Protein AF-A0A4Q3KQ73-F1 (afdb_monomer_lite)

Foldseek 3Di:
DPPVVVVLVVQLVVLVVVCCVQPNPADLLAGDLVSLVVSLVSLVVSLVVCVVVVVVVSNVSSVVVSVVSVVSSVVSVVVPVVCDPLNSQLSVLLVVLVVLVVVCCVQPPPDDLLQGQLLSLVVSLVSLQVSLVVCVVRDNVSSVVSNVVSVVSVVSSVVSVVVLVDDDLVVNLVSLLSNLVVLVVVCVVQPDPADLLQHDLVSLVSSLVSLVVSLVVLVVSVVVPDDDPVSVVSSVVSVVVSVVSVVSSVVSVVCNVPDDPVVSVVSNVD

Radius of gyration: 25.37 Å; chains: 1; bounding box: 59×37×74 Å

Structure (mmCIF, N/CA/C/O backbone):
data_AF-A0A4Q3KQ73-F1
#
_entry.id   AF-A0A4Q3KQ73-F1
#
loop_
_atom_site.group_PDB
_atom_site.id
_atom_site.type_symbol
_atom_site.label_atom_id
_atom_site.label_alt_id
_atom_site.label_comp_id
_atom_site.label_asym_id
_atom_site.label_entity_id
_atom_site.label_seq_id
_atom_site.pdbx_PDB_ins_code
_atom_site.Cartn_x
_atom_site.Cartn_y
_atom_site.Cartn_z
_atom_site.occupancy
_atom_site.B_iso_or_equiv
_atom_site.auth_seq_id
_atom_site.auth_comp_id
_atom_site.auth_asym_id
_atom_site.auth_atom_id
_atom_site.pdbx_PDB_model_num
ATOM 1 N N . MET A 1 1 ? -7.364 7.620 -43.527 1.00 46.53 1 MET A N 1
ATOM 2 C CA . MET A 1 1 ? -5.929 7.293 -43.417 1.00 46.53 1 MET A CA 1
ATOM 3 C C . MET A 1 1 ? -5.475 7.850 -42.090 1.00 46.53 1 MET A C 1
ATOM 5 O O . MET A 1 1 ? -5.551 9.058 -41.927 1.00 46.53 1 MET A O 1
ATOM 9 N N . VAL A 1 2 ? -5.146 6.987 -41.129 1.00 54.12 2 VAL A N 1
ATOM 10 C CA . VAL A 1 2 ? -4.446 7.426 -39.914 1.00 54.12 2 VAL A CA 1
ATOM 11 C C . VAL A 1 2 ? -3.092 7.962 -40.369 1.00 54.12 2 VAL A C 1
ATOM 13 O O . VAL A 1 2 ? -2.476 7.367 -41.256 1.00 54.12 2 VAL A O 1
ATOM 16 N N . ASP A 1 3 ? -2.691 9.118 -39.851 1.00 78.75 3 ASP A N 1
ATOM 17 C CA . ASP A 1 3 ? -1.375 9.675 -40.128 1.00 78.75 3 ASP A CA 1
ATOM 18 C C . ASP A 1 3 ? -0.330 8.767 -39.466 1.00 78.75 3 ASP A C 1
ATOM 20 O O . ASP A 1 3 ? -0.213 8.713 -38.245 1.00 78.75 3 ASP A O 1
ATOM 24 N N . ILE A 1 4 ? 0.356 7.962 -40.277 1.00 74.31 4 ILE A N 1
ATOM 25 C CA . ILE A 1 4 ? 1.282 6.923 -39.805 1.00 74.31 4 ILE A CA 1
ATOM 26 C C . ILE A 1 4 ? 2.480 7.557 -39.071 1.00 74.31 4 ILE A C 1
ATOM 28 O O . ILE A 1 4 ? 3.085 6.911 -38.218 1.00 74.31 4 ILE A O 1
ATOM 32 N N . ASP A 1 5 ? 2.808 8.823 -39.356 1.00 81.94 5 ASP A N 1
ATOM 33 C CA . ASP A 1 5 ? 3.805 9.585 -38.594 1.00 81.94 5 ASP A CA 1
ATOM 34 C C . ASP A 1 5 ? 3.330 9.835 -37.153 1.00 81.94 5 ASP A C 1
ATOM 36 O O . ASP A 1 5 ? 4.070 9.588 -36.197 1.00 81.94 5 ASP A O 1
ATOM 40 N N . ALA A 1 6 ? 2.056 10.209 -36.986 1.00 86.31 6 ALA A N 1
ATOM 41 C CA . ALA A 1 6 ? 1.441 10.392 -35.674 1.00 86.31 6 ALA A CA 1
ATOM 42 C C . ALA A 1 6 ? 1.411 9.081 -34.871 1.00 86.31 6 ALA A C 1
ATOM 44 O O . ALA A 1 6 ? 1.735 9.089 -33.687 1.00 86.31 6 ALA A O 1
ATOM 45 N N . GLU A 1 7 ? 1.125 7.945 -35.516 1.00 92.06 7 GLU A N 1
ATOM 46 C CA . GLU A 1 7 ? 1.130 6.626 -34.862 1.00 92.06 7 GLU A CA 1
ATOM 47 C C . GLU A 1 7 ? 2.522 6.245 -34.318 1.00 92.06 7 GLU A C 1
ATOM 49 O O . GLU A 1 7 ? 2.658 5.768 -33.189 1.00 92.06 7 GLU A O 1
ATOM 54 N N . LEU A 1 8 ? 3.586 6.465 -35.099 1.00 92.12 8 LEU A N 1
ATOM 55 C CA . LEU A 1 8 ? 4.955 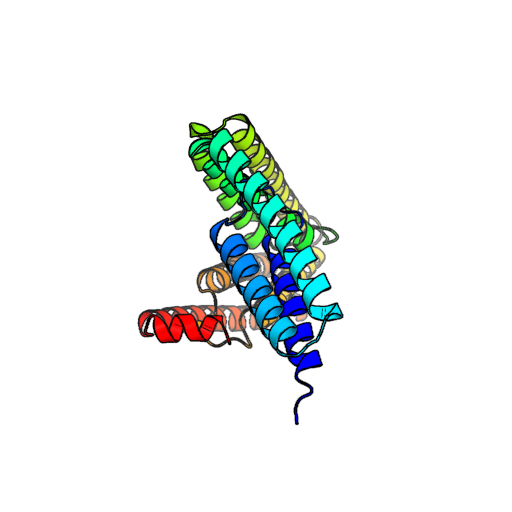6.186 -34.649 1.00 92.12 8 LEU A CA 1
ATOM 56 C C . LEU A 1 8 ? 5.382 7.131 -33.520 1.00 92.12 8 LEU A C 1
ATOM 58 O O . LEU A 1 8 ? 6.088 6.710 -32.601 1.00 92.12 8 LEU A O 1
ATOM 62 N N . HIS A 1 9 ? 4.940 8.388 -33.567 1.00 91.81 9 HIS A N 1
ATOM 63 C CA . HIS A 1 9 ? 5.196 9.356 -32.508 1.00 91.81 9 HIS A CA 1
ATOM 64 C C . HIS A 1 9 ? 4.474 8.986 -31.204 1.00 91.81 9 HIS A C 1
ATOM 66 O O . HIS A 1 9 ? 5.095 8.989 -30.142 1.00 91.81 9 HIS A O 1
ATOM 72 N N . GLU A 1 10 ? 3.201 8.591 -31.279 1.00 93.00 10 GLU A N 1
ATOM 73 C CA . GLU A 1 10 ? 2.422 8.107 -30.131 1.00 93.00 10 GLU A CA 1
ATOM 74 C C . GLU A 1 10 ? 3.073 6.888 -29.471 1.00 93.00 10 GLU A C 1
ATOM 76 O O . GLU A 1 10 ? 3.144 6.821 -28.245 1.00 93.00 10 GLU A O 1
ATOM 81 N N . ARG A 1 11 ? 3.631 5.957 -30.255 1.00 94.88 11 ARG A N 1
ATOM 82 C CA . ARG A 1 11 ? 4.379 4.814 -29.704 1.00 94.88 11 ARG A CA 1
ATOM 83 C C . ARG A 1 11 ? 5.618 5.243 -28.917 1.00 94.88 11 ARG A C 1
ATOM 85 O O . ARG A 1 11 ? 5.856 4.705 -27.839 1.00 94.88 11 ARG A O 1
ATOM 92 N N . LEU A 1 12 ? 6.383 6.225 -29.403 1.00 94.50 12 LEU A N 1
ATOM 93 C CA . LEU A 1 12 ? 7.537 6.760 -28.660 1.00 94.50 12 LEU A CA 1
ATOM 94 C C . LEU A 1 12 ? 7.117 7.485 -27.378 1.00 94.50 12 LEU A C 1
ATOM 96 O O . LEU A 1 12 ? 7.806 7.378 -26.364 1.00 94.50 12 LEU A O 1
ATOM 100 N N . LEU A 1 13 ? 5.994 8.205 -27.402 1.00 94.25 13 LEU A N 1
ATOM 101 C CA . LEU A 1 13 ? 5.433 8.828 -26.201 1.00 94.25 13 LEU A CA 1
ATOM 102 C C . LEU A 1 13 ? 4.992 7.770 -25.188 1.00 94.25 13 LEU A C 1
ATOM 104 O O . LEU A 1 13 ? 5.331 7.880 -24.013 1.00 94.25 13 LEU A O 1
ATOM 108 N N . ALA A 1 14 ? 4.334 6.702 -25.641 1.00 93.31 14 ALA A N 1
ATOM 109 C CA . ALA A 1 14 ? 3.961 5.587 -24.781 1.00 93.31 14 ALA A CA 1
ATOM 110 C C . ALA A 1 14 ? 5.195 4.927 -24.138 1.00 93.31 14 ALA A C 1
ATOM 112 O O . ALA A 1 14 ? 5.174 4.624 -22.945 1.00 93.31 14 ALA A O 1
ATOM 113 N N . CYS A 1 15 ? 6.296 4.746 -24.879 1.00 93.75 15 CYS A N 1
ATOM 114 C CA . CYS A 1 15 ? 7.558 4.263 -24.309 1.00 93.75 15 CYS A CA 1
ATOM 115 C C . CYS A 1 15 ? 8.106 5.198 -23.221 1.00 93.75 15 CYS A C 1
ATOM 117 O O . CYS A 1 15 ? 8.514 4.718 -22.162 1.00 93.75 15 CYS A O 1
ATOM 119 N N . GLU A 1 16 ? 8.077 6.511 -23.445 1.00 93.94 16 GLU A N 1
ATOM 120 C CA . GLU A 1 16 ? 8.552 7.507 -22.477 1.00 93.94 16 GLU A CA 1
ATOM 121 C C . GLU A 1 16 ? 7.678 7.567 -21.215 1.00 93.94 16 GLU A C 1
ATOM 123 O O . GLU A 1 16 ? 8.186 7.678 -20.095 1.00 93.94 16 GLU A O 1
ATOM 128 N N . GLU A 1 17 ? 6.362 7.430 -21.366 1.00 92.94 17 GLU A N 1
ATOM 129 C CA . GLU A 1 17 ? 5.430 7.322 -20.244 1.00 92.94 17 GLU A CA 1
ATOM 130 C C . GLU A 1 17 ? 5.704 6.066 -19.413 1.00 92.94 17 GLU A C 1
ATOM 132 O O . GLU A 1 17 ? 5.796 6.140 -18.184 1.00 92.94 17 GLU A O 1
ATOM 137 N N . GLN A 1 18 ? 5.900 4.917 -20.071 1.00 92.25 18 GLN A N 1
ATOM 138 C CA . GLN A 1 18 ? 6.291 3.677 -19.398 1.00 92.25 18 GLN A CA 1
ATOM 139 C C . GLN A 1 18 ? 7.636 3.842 -18.687 1.00 92.25 18 GLN A C 1
ATOM 141 O O . GLN A 1 18 ? 7.781 3.418 -17.537 1.00 92.25 18 GLN A O 1
ATOM 146 N N . TYR A 1 19 ? 8.607 4.498 -19.325 1.00 92.88 19 TYR A N 1
ATOM 147 C CA . TYR A 1 19 ? 9.898 4.763 -18.709 1.00 92.88 19 TYR A CA 1
ATOM 148 C C . TYR A 1 19 ? 9.751 5.615 -17.439 1.00 92.88 19 TYR A C 1
ATOM 150 O O . TYR A 1 19 ? 10.238 5.252 -16.362 1.00 92.88 19 TYR A O 1
ATOM 158 N N . THR A 1 20 ? 9.010 6.716 -17.537 1.00 90.88 20 THR A N 1
ATOM 159 C CA . THR A 1 20 ? 8.762 7.628 -16.417 1.00 90.88 20 THR A CA 1
ATOM 160 C C . THR A 1 20 ? 8.058 6.909 -15.268 1.00 90.88 20 THR A C 1
ATOM 162 O O . THR A 1 20 ? 8.489 6.994 -14.120 1.00 90.88 20 THR A O 1
ATOM 165 N N . LEU A 1 21 ? 7.023 6.123 -15.563 1.00 86.44 21 LEU A N 1
ATOM 166 C CA . LEU A 1 21 ? 6.260 5.389 -14.556 1.00 86.44 21 LEU A CA 1
ATOM 167 C C . LEU A 1 21 ? 7.106 4.335 -13.823 1.00 86.44 21 LEU A C 1
ATOM 169 O O . LEU A 1 21 ? 7.007 4.174 -12.600 1.00 86.44 21 LEU A O 1
ATOM 173 N N . HIS A 1 22 ? 7.922 3.587 -14.565 1.00 83.81 22 HIS A N 1
ATOM 174 C CA . HIS A 1 22 ? 8.598 2.402 -14.042 1.00 83.81 22 HIS A CA 1
ATOM 175 C C . HIS A 1 22 ? 10.022 2.652 -13.555 1.00 83.81 22 HIS A C 1
ATOM 177 O O . HIS A 1 22 ? 10.509 1.865 -12.741 1.00 83.81 22 HIS A O 1
ATOM 183 N N . PHE A 1 23 ? 10.673 3.733 -13.978 1.00 87.38 23 PHE A N 1
ATOM 184 C CA . PHE A 1 23 ? 12.088 3.959 -13.687 1.00 87.38 23 PHE A CA 1
ATOM 185 C C . PHE A 1 23 ? 12.375 5.327 -13.081 1.00 87.38 23 PHE A C 1
ATOM 187 O O . PHE A 1 23 ? 13.265 5.402 -12.229 1.00 87.38 23 PHE A O 1
ATOM 194 N N . ALA A 1 24 ? 11.640 6.388 -13.434 1.00 79.75 24 ALA A N 1
ATOM 195 C CA . ALA A 1 24 ? 11.906 7.706 -12.861 1.00 79.75 24 ALA A CA 1
ATOM 196 C C . ALA A 1 24 ? 11.791 7.670 -11.329 1.00 79.75 24 ALA A C 1
ATOM 198 O O . ALA A 1 24 ? 10.938 6.989 -10.761 1.00 79.75 24 ALA A O 1
ATOM 199 N N . GLU A 1 25 ? 12.729 8.342 -10.656 1.00 79.12 25 GLU A N 1
ATOM 200 C CA . GLU A 1 25 ? 12.818 8.439 -9.187 1.00 79.12 25 GLU A CA 1
ATOM 201 C C . GLU A 1 25 ? 13.012 7.108 -8.426 1.00 79.12 25 GLU A C 1
ATOM 203 O O . GLU A 1 25 ? 13.192 7.101 -7.206 1.00 79.12 25 GLU A O 1
ATOM 208 N N . GLN A 1 26 ? 13.051 5.963 -9.114 1.00 82.25 26 GLN A N 1
ATOM 209 C CA . GLN A 1 26 ? 13.284 4.667 -8.479 1.00 82.25 26 GLN A CA 1
ATOM 210 C C . GLN A 1 26 ? 14.777 4.395 -8.309 1.00 82.25 26 GLN A C 1
ATOM 212 O O . GLN A 1 26 ? 15.582 4.647 -9.206 1.00 82.25 26 GLN A O 1
ATOM 217 N N . VAL A 1 27 ? 15.166 3.794 -7.184 1.00 86.81 27 VAL A N 1
ATOM 218 C CA . VAL A 1 27 ? 16.547 3.334 -6.981 1.00 86.81 27 VAL A CA 1
ATOM 219 C C . VAL A 1 27 ? 16.858 2.218 -7.979 1.00 86.81 27 VAL A C 1
ATOM 221 O O . VAL A 1 27 ? 16.079 1.270 -8.100 1.00 86.81 27 VAL A O 1
ATOM 224 N N . ARG A 1 28 ? 18.017 2.294 -8.647 1.00 91.88 28 ARG A N 1
ATOM 225 C CA . ARG A 1 28 ? 18.449 1.340 -9.689 1.00 91.88 28 ARG A CA 1
ATOM 226 C C . ARG A 1 28 ? 18.350 -0.130 -9.279 1.00 91.88 28 ARG A C 1
ATOM 228 O O . ARG A 1 28 ? 17.907 -0.954 -10.063 1.00 91.88 28 ARG A O 1
ATOM 235 N N . LEU A 1 29 ? 18.621 -0.435 -8.010 1.00 91.25 29 LEU A N 1
ATOM 236 C CA . LEU A 1 29 ? 18.517 -1.783 -7.429 1.00 91.25 29 LEU A CA 1
ATOM 237 C C . LEU A 1 29 ? 17.100 -2.381 -7.400 1.00 91.25 29 LEU A C 1
ATOM 239 O O . LEU A 1 29 ? 16.928 -3.543 -7.034 1.00 91.25 29 LEU A O 1
ATOM 243 N N . THR A 1 30 ? 16.080 -1.585 -7.712 1.00 87.19 30 THR A N 1
ATOM 244 C CA . THR A 1 30 ? 14.670 -2.003 -7.721 1.00 87.19 30 THR A CA 1
ATOM 245 C C . THR A 1 30 ? 14.035 -1.954 -9.106 1.00 87.19 30 THR A C 1
ATOM 247 O O . THR A 1 30 ? 12.852 -2.273 -9.223 1.00 87.19 30 THR A O 1
ATOM 250 N N . ARG A 1 31 ? 14.804 -1.550 -10.125 1.00 90.12 31 ARG A N 1
ATOM 251 C CA . ARG A 1 31 ? 14.380 -1.460 -11.524 1.00 90.12 31 ARG A CA 1
ATOM 252 C C . ARG A 1 31 ? 14.462 -2.841 -12.184 1.00 90.12 31 ARG A C 1
ATOM 254 O O . ARG A 1 31 ? 15.352 -3.623 -11.854 1.00 90.12 31 ARG A O 1
ATOM 261 N N . ASP A 1 32 ? 13.538 -3.132 -13.099 1.00 89.94 32 ASP A N 1
ATOM 262 C CA . ASP A 1 32 ? 13.542 -4.379 -13.872 1.00 89.94 32 ASP A CA 1
ATOM 263 C C . ASP A 1 32 ? 14.337 -4.200 -15.181 1.00 89.94 32 ASP A C 1
ATOM 265 O O . ASP A 1 32 ? 13.886 -3.470 -16.071 1.00 89.94 32 ASP A O 1
ATOM 269 N N . PRO A 1 33 ? 15.504 -4.855 -15.337 1.00 93.06 33 PRO A N 1
ATOM 270 C CA . PRO A 1 33 ? 16.293 -4.747 -16.560 1.00 93.06 33 PRO A CA 1
ATOM 271 C C . PRO A 1 33 ? 15.582 -5.339 -17.786 1.00 93.06 33 PRO A C 1
ATOM 273 O O . PRO A 1 33 ? 15.822 -4.876 -18.900 1.00 93.06 33 PRO A O 1
ATOM 276 N N . GLN A 1 34 ? 14.685 -6.321 -17.626 1.00 94.31 34 GLN A N 1
ATOM 277 C CA . GLN A 1 34 ? 13.961 -6.907 -18.765 1.00 94.31 34 GLN A CA 1
ATOM 278 C C . GLN A 1 34 ? 12.966 -5.922 -19.377 1.00 94.31 34 GLN A C 1
ATOM 280 O O . GLN A 1 34 ? 12.798 -5.873 -20.598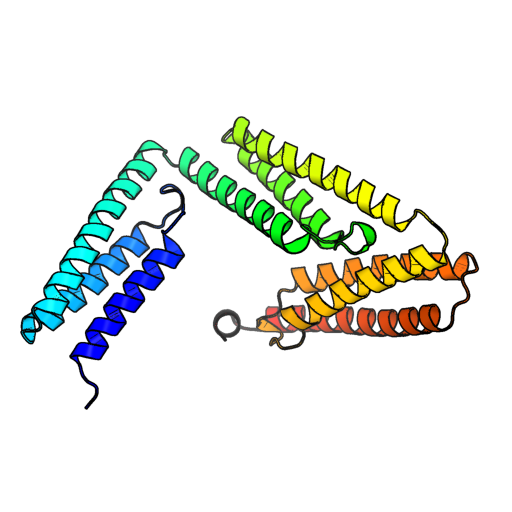 1.00 94.31 34 GLN A O 1
ATOM 285 N N . MET A 1 35 ? 12.350 -5.084 -18.546 1.00 93.69 35 MET A N 1
ATOM 286 C CA . MET A 1 35 ? 11.459 -4.035 -19.024 1.00 93.69 35 MET A CA 1
ATOM 287 C C . MET A 1 35 ? 12.226 -2.949 -19.795 1.00 93.69 35 MET A C 1
ATOM 289 O O . MET A 1 35 ? 11.768 -2.550 -20.862 1.00 93.69 35 MET A O 1
ATOM 293 N N . LEU A 1 36 ? 13.429 -2.548 -19.353 1.00 94.25 36 LEU A N 1
ATOM 294 C CA . LEU A 1 36 ? 14.290 -1.640 -20.137 1.00 94.25 36 LEU A CA 1
ATOM 295 C C . LEU A 1 36 ? 14.679 -2.246 -21.488 1.00 94.25 36 LEU A C 1
ATOM 297 O O . LEU A 1 36 ? 14.579 -1.572 -22.508 1.00 94.25 36 LEU A O 1
ATOM 301 N N . ARG A 1 37 ? 15.060 -3.530 -21.519 1.00 96.81 37 ARG A N 1
ATOM 302 C CA . ARG A 1 37 ? 15.358 -4.239 -22.777 1.00 96.81 37 ARG A CA 1
ATOM 303 C C . ARG A 1 37 ? 14.158 -4.249 -23.726 1.00 96.81 37 ARG A C 1
ATOM 305 O O . ARG A 1 37 ? 14.333 -4.065 -24.926 1.00 96.81 37 ARG A O 1
ATOM 312 N N . SER A 1 38 ? 12.952 -4.418 -23.186 1.00 96.25 38 SER A N 1
ATOM 313 C CA . SER A 1 38 ? 11.711 -4.386 -23.967 1.00 96.25 38 SER A CA 1
ATOM 314 C C . SER A 1 38 ? 11.434 -2.992 -24.542 1.00 96.25 38 SER A C 1
ATOM 316 O O . SER A 1 38 ? 11.101 -2.880 -25.718 1.00 96.25 38 SER A O 1
ATOM 318 N N . LEU A 1 39 ? 11.637 -1.928 -23.754 1.00 95.88 39 LEU A N 1
ATOM 319 C CA . LEU A 1 39 ? 11.511 -0.543 -24.227 1.00 95.88 39 LEU A CA 1
ATOM 320 C C . LEU A 1 39 ? 12.542 -0.212 -25.315 1.00 95.88 39 LEU A C 1
ATOM 322 O O . LEU A 1 39 ? 12.186 0.382 -26.328 1.00 95.88 39 LEU A O 1
ATOM 326 N N . ILE A 1 40 ? 13.797 -0.639 -25.148 1.00 97.12 40 ILE A N 1
ATOM 327 C CA . ILE A 1 40 ? 14.849 -0.468 -26.163 1.00 97.12 40 ILE A CA 1
ATOM 328 C C . ILE A 1 40 ? 14.440 -1.149 -27.475 1.00 97.12 40 ILE A C 1
ATOM 330 O O . ILE A 1 40 ? 14.506 -0.523 -28.532 1.00 97.12 40 ILE A O 1
ATOM 334 N N . ALA A 1 41 ? 13.972 -2.400 -27.415 1.00 97.31 41 ALA A N 1
ATOM 335 C CA . ALA A 1 41 ? 13.538 -3.143 -28.598 1.00 97.31 41 ALA A CA 1
ATOM 336 C C . ALA A 1 41 ? 12.351 -2.469 -29.314 1.00 97.31 41 ALA A C 1
ATOM 338 O O . ALA A 1 41 ? 12.327 -2.396 -30.546 1.00 97.31 41 ALA A O 1
ATOM 339 N N . GLU A 1 42 ? 11.387 -1.938 -28.559 1.00 96.75 42 GLU A N 1
ATOM 340 C CA . GLU A 1 42 ? 10.230 -1.224 -29.109 1.00 96.75 42 GLU A CA 1
ATOM 341 C C . GLU A 1 42 ? 10.651 0.079 -29.805 1.00 96.75 42 GLU A C 1
ATOM 343 O O . GLU A 1 42 ? 10.297 0.315 -30.963 1.00 96.75 42 GLU A O 1
ATOM 348 N N . VAL A 1 43 ? 11.491 0.888 -29.158 1.00 96.69 43 VAL A N 1
ATOM 349 C CA . VAL A 1 43 ? 12.000 2.142 -29.733 1.00 96.69 43 VAL A CA 1
ATOM 350 C C . VAL A 1 43 ? 12.862 1.882 -30.976 1.00 96.69 43 VAL A C 1
ATOM 352 O O . VAL A 1 43 ? 12.749 2.601 -31.971 1.00 96.69 43 VAL A O 1
ATOM 355 N N . GLN A 1 44 ? 13.681 0.827 -30.977 1.00 96.88 44 GLN A N 1
ATOM 356 C CA . GLN A 1 44 ? 14.450 0.410 -32.156 1.00 96.88 44 GLN A CA 1
ATOM 357 C C . GLN A 1 44 ? 13.534 -0.047 -33.305 1.00 96.88 44 GLN A C 1
ATOM 359 O O . GLN A 1 44 ? 13.787 0.291 -34.465 1.00 96.88 44 GLN A O 1
ATOM 364 N N . THR A 1 45 ? 12.436 -0.743 -32.995 1.00 96.75 45 THR A N 1
ATOM 365 C CA . THR A 1 45 ? 11.414 -1.131 -33.982 1.00 96.75 45 THR A CA 1
ATOM 366 C C . THR A 1 45 ? 10.757 0.102 -34.607 1.00 96.75 45 THR A C 1
ATOM 368 O O . THR A 1 45 ? 10.602 0.170 -35.831 1.00 96.75 45 THR A O 1
ATOM 371 N N . VAL A 1 46 ? 10.427 1.114 -33.796 1.00 95.69 46 VAL A N 1
ATOM 372 C CA . VAL A 1 46 ? 9.904 2.398 -34.289 1.00 95.69 46 VAL A CA 1
ATOM 373 C C . VAL A 1 46 ? 10.933 3.111 -35.172 1.00 95.69 46 VAL A C 1
ATOM 375 O O . VAL A 1 46 ? 10.583 3.564 -36.264 1.00 95.69 46 VAL A O 1
ATOM 378 N N . ALA A 1 47 ? 12.206 3.153 -34.767 1.00 95.62 47 ALA A N 1
ATOM 379 C CA . ALA A 1 47 ? 13.278 3.757 -35.559 1.00 95.62 47 ALA A CA 1
ATOM 380 C C . ALA A 1 47 ? 13.425 3.090 -36.938 1.00 95.62 47 ALA A C 1
ATOM 382 O O . ALA A 1 47 ? 13.545 3.778 -37.953 1.00 95.62 47 ALA A O 1
ATOM 383 N N . GLN A 1 48 ? 13.371 1.756 -37.001 1.00 95.62 48 GLN A N 1
ATOM 384 C CA . GLN A 1 48 ? 13.455 1.015 -38.261 1.00 95.62 48 GLN A CA 1
ATOM 385 C C . GLN A 1 48 ? 12.253 1.308 -39.171 1.00 95.62 48 GLN A C 1
ATOM 387 O O . GLN A 1 48 ? 12.430 1.582 -40.361 1.00 95.62 48 GLN A O 1
ATOM 392 N N . ALA A 1 49 ? 11.040 1.301 -38.612 1.00 94.25 49 ALA A N 1
ATOM 393 C CA . ALA A 1 49 ? 9.808 1.585 -39.345 1.00 94.25 49 ALA A CA 1
ATOM 394 C C . ALA A 1 49 ? 9.750 3.032 -39.869 1.00 94.25 49 ALA A C 1
ATOM 396 O O . ALA A 1 49 ? 9.257 3.270 -40.974 1.00 94.25 49 ALA A O 1
ATOM 397 N N . ALA A 1 50 ? 10.269 3.992 -39.100 1.00 94.25 50 ALA A N 1
ATOM 398 C CA . ALA A 1 50 ? 10.406 5.387 -39.509 1.00 94.25 50 ALA A CA 1
ATOM 399 C C . ALA A 1 50 ? 11.464 5.553 -40.614 1.00 94.25 50 ALA A C 1
ATOM 401 O O . ALA A 1 50 ? 11.236 6.266 -41.593 1.00 94.25 50 ALA A O 1
ATOM 402 N N . GLY A 1 51 ? 12.595 4.846 -40.502 1.00 93.88 51 GLY A N 1
ATOM 403 C CA . GLY A 1 51 ? 13.684 4.881 -41.479 1.00 93.88 51 GLY A CA 1
ATOM 404 C C . GLY A 1 51 ? 13.274 4.357 -42.855 1.00 93.88 51 GLY A C 1
ATOM 405 O O . GLY A 1 51 ? 13.554 5.002 -43.861 1.00 93.88 51 GLY A O 1
ATOM 406 N N . GLN A 1 52 ? 12.529 3.249 -42.905 1.00 93.75 52 GLN A N 1
ATOM 407 C CA . GLN A 1 52 ? 11.987 2.692 -44.157 1.00 93.75 52 GLN A CA 1
ATOM 408 C C . GLN A 1 52 ? 11.040 3.654 -44.891 1.00 93.75 52 GLN A C 1
ATOM 410 O O . GLN A 1 52 ? 10.859 3.535 -46.100 1.00 93.75 52 GLN A O 1
ATOM 415 N N . ARG A 1 53 ? 10.436 4.600 -44.165 1.00 91.56 53 ARG A N 1
ATOM 416 C CA . ARG A 1 53 ? 9.465 5.570 -44.687 1.00 91.56 53 ARG A CA 1
ATOM 417 C C . ARG A 1 53 ? 10.044 6.972 -44.887 1.00 91.56 53 ARG A C 1
ATOM 419 O O . ARG A 1 53 ? 9.346 7.843 -45.391 1.00 91.56 53 ARG A O 1
ATOM 426 N N . GLY A 1 54 ? 11.308 7.195 -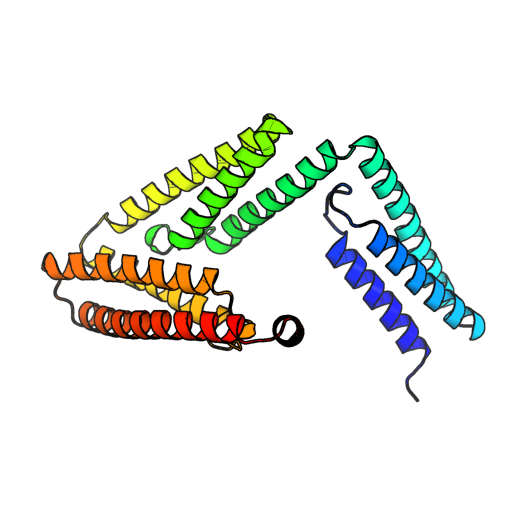44.520 1.00 92.12 54 GLY A N 1
ATOM 427 C CA . GLY A 1 54 ? 11.980 8.489 -44.668 1.00 92.12 54 GLY A CA 1
ATOM 428 C C . GLY A 1 54 ? 11.652 9.526 -43.584 1.00 92.12 54 GLY A C 1
ATOM 429 O O . GLY A 1 54 ? 11.973 10.700 -43.759 1.00 92.12 54 GLY A O 1
ATOM 430 N N . TYR A 1 55 ? 11.061 9.129 -42.452 1.00 93.75 55 TYR A N 1
ATOM 431 C CA . TYR A 1 55 ? 10.736 10.036 -41.341 1.00 93.75 55 TYR A CA 1
ATOM 432 C C . TYR A 1 55 ? 11.961 10.317 -40.455 1.00 93.75 55 TYR A C 1
ATOM 434 O O . TYR A 1 55 ? 12.074 9.836 -39.326 1.00 93.75 55 TYR A O 1
ATOM 442 N N . ALA A 1 56 ? 12.910 11.104 -40.968 1.00 92.12 56 ALA A N 1
ATOM 443 C CA . ALA A 1 56 ? 14.205 11.342 -40.321 1.00 92.12 56 ALA A CA 1
ATOM 444 C C . ALA A 1 56 ? 14.102 11.902 -38.885 1.00 92.12 56 ALA A C 1
ATOM 446 O O . ALA A 1 56 ? 14.892 11.519 -38.022 1.00 92.12 56 ALA A O 1
ATOM 447 N N . ALA A 1 57 ? 13.120 12.767 -38.606 1.00 91.88 57 ALA A N 1
ATOM 448 C CA . ALA A 1 57 ? 12.920 13.342 -37.273 1.00 91.88 57 ALA A CA 1
ATOM 449 C C . ALA A 1 57 ? 12.527 12.281 -36.227 1.00 91.88 57 ALA A C 1
ATOM 451 O O . ALA A 1 57 ? 13.082 12.261 -35.126 1.00 91.88 57 ALA A O 1
ATOM 452 N N . VAL A 1 58 ? 11.626 11.359 -36.588 1.00 93.00 58 VAL A N 1
ATOM 453 C CA . VAL A 1 58 ? 11.200 10.246 -35.723 1.00 93.00 58 VAL A CA 1
ATOM 454 C C . VAL A 1 58 ? 12.351 9.268 -35.498 1.00 93.00 58 VAL A C 1
ATOM 456 O O . VAL A 1 58 ? 12.579 8.850 -34.365 1.00 93.00 58 VAL A O 1
ATOM 459 N N . VAL A 1 59 ? 13.146 8.972 -36.536 1.00 95.62 59 VAL A N 1
ATOM 460 C CA . VAL A 1 59 ? 14.360 8.143 -36.408 1.00 95.62 59 VAL A CA 1
ATOM 461 C C . VAL A 1 59 ? 15.329 8.741 -35.387 1.00 95.62 59 VAL A C 1
ATOM 463 O O . VAL A 1 59 ? 15.785 8.037 -34.488 1.00 95.62 59 VAL A O 1
ATOM 466 N N . GLN A 1 60 ? 15.623 10.040 -35.486 1.00 95.44 60 GLN A N 1
ATOM 467 C CA . GLN A 1 60 ? 16.537 10.717 -34.559 1.00 95.44 60 GLN A CA 1
ATOM 468 C C . GLN A 1 60 ? 15.998 10.767 -33.125 1.00 95.44 60 GLN A C 1
ATOM 470 O O . GLN A 1 60 ? 16.769 10.687 -32.168 1.00 95.44 60 GLN A O 1
ATOM 475 N N . LEU A 1 61 ? 14.686 10.938 -32.945 1.00 94.81 61 LEU A N 1
ATOM 476 C CA . LEU A 1 61 ? 14.067 10.890 -31.621 1.00 94.81 61 LEU A CA 1
ATOM 477 C C . LEU A 1 61 ? 14.178 9.489 -31.010 1.00 94.81 61 LEU A C 1
ATOM 479 O O . LEU A 1 61 ? 14.667 9.358 -29.888 1.00 94.81 61 LEU A O 1
ATOM 483 N N . ALA A 1 62 ? 13.803 8.458 -31.767 1.00 95.94 62 ALA A N 1
ATOM 484 C CA . ALA A 1 62 ? 13.874 7.070 -31.331 1.00 95.94 62 ALA A CA 1
ATOM 485 C C . ALA A 1 62 ? 15.314 6.660 -30.977 1.00 95.94 62 ALA A C 1
ATOM 487 O O . ALA A 1 62 ? 15.564 6.101 -29.916 1.00 95.94 62 ALA A O 1
ATOM 488 N N . GLN A 1 63 ? 16.301 7.017 -31.802 1.00 95.75 63 GLN A N 1
ATOM 489 C CA . GLN A 1 63 ? 17.710 6.726 -31.510 1.00 95.75 63 GLN A CA 1
ATOM 490 C C . GLN A 1 63 ? 18.195 7.381 -30.210 1.00 95.75 63 GLN A C 1
ATOM 492 O O . GLN A 1 63 ? 18.902 6.740 -29.433 1.00 95.75 63 GLN A O 1
ATOM 497 N N . ARG A 1 64 ? 17.793 8.629 -29.936 1.00 96.69 64 ARG A N 1
ATOM 498 C CA . ARG A 1 64 ? 18.133 9.309 -28.675 1.00 96.69 64 ARG A CA 1
ATOM 499 C C . ARG A 1 64 ? 17.501 8.625 -27.463 1.00 96.69 64 ARG A C 1
ATOM 501 O O . ARG A 1 64 ? 18.185 8.446 -26.458 1.00 96.69 64 ARG A O 1
ATOM 508 N N . GLN A 1 65 ? 16.232 8.224 -27.556 1.00 96.38 65 GLN A N 1
ATOM 509 C CA . GLN A 1 65 ? 15.569 7.470 -26.485 1.00 96.38 65 GLN A CA 1
ATOM 510 C C . GLN A 1 65 ? 16.239 6.109 -26.257 1.00 96.38 65 GLN A C 1
ATOM 512 O O . GLN A 1 65 ? 16.549 5.768 -25.119 1.00 96.38 65 GLN A O 1
ATOM 517 N N . ALA A 1 66 ? 16.550 5.368 -27.327 1.00 96.00 66 ALA A N 1
ATOM 518 C CA . ALA A 1 66 ? 17.243 4.085 -27.230 1.00 96.00 66 ALA A CA 1
ATOM 519 C C . ALA A 1 66 ? 18.604 4.229 -26.532 1.00 96.00 66 ALA A C 1
ATOM 521 O O . ALA A 1 66 ? 18.873 3.499 -25.584 1.00 96.00 66 ALA A O 1
ATOM 522 N N . GLN A 1 67 ? 19.411 5.225 -26.914 1.00 97.00 67 GLN A N 1
ATOM 523 C CA . GLN A 1 67 ? 20.691 5.515 -26.254 1.00 97.00 67 GLN A CA 1
ATOM 524 C C . GLN A 1 67 ? 20.520 5.839 -24.764 1.00 97.00 67 GLN A C 1
ATOM 526 O O . GLN A 1 67 ? 21.311 5.384 -23.935 1.00 97.00 67 GLN A O 1
ATOM 531 N N . HIS A 1 68 ? 19.489 6.612 -24.408 1.00 95.56 68 HIS A N 1
ATOM 532 C CA . HIS A 1 68 ? 19.187 6.913 -23.011 1.00 95.56 68 HIS A CA 1
ATOM 533 C C . HIS A 1 68 ? 18.859 5.639 -22.217 1.00 95.56 68 HIS A C 1
ATOM 535 O O . HIS A 1 68 ? 19.435 5.412 -21.150 1.00 95.56 68 HIS A O 1
ATOM 541 N N . TYR A 1 69 ? 17.984 4.784 -22.750 1.00 96.25 69 TYR A N 1
ATOM 542 C CA . TYR A 1 69 ? 17.572 3.543 -22.091 1.00 96.25 69 TYR A CA 1
ATOM 543 C C . TYR A 1 69 ? 18.699 2.503 -22.034 1.00 96.25 69 TYR A C 1
ATOM 545 O O . TYR A 1 69 ? 18.833 1.815 -21.025 1.00 96.25 69 TYR A O 1
ATOM 553 N N . GLU A 1 70 ? 19.541 2.408 -23.065 1.00 97.12 70 GLU A N 1
ATOM 554 C CA . GLU A 1 70 ? 20.727 1.540 -23.093 1.00 97.12 70 GLU A CA 1
ATOM 555 C C . GLU A 1 70 ? 21.743 1.946 -22.025 1.00 97.12 70 GLU A C 1
ATOM 557 O O . GLU A 1 70 ? 22.247 1.094 -21.288 1.00 97.12 70 GLU A O 1
ATOM 562 N N . HIS A 1 71 ? 22.011 3.248 -21.895 1.00 96.06 71 HIS A N 1
ATOM 563 C CA . HIS A 1 71 ? 22.886 3.754 -20.845 1.00 96.06 71 HIS A CA 1
ATOM 564 C C . HIS A 1 71 ? 22.323 3.443 -19.453 1.00 96.06 71 HIS A C 1
ATOM 566 O O . HIS A 1 71 ? 23.044 2.952 -18.582 1.00 96.06 71 HIS A O 1
ATOM 572 N N . GLU A 1 72 ? 21.025 3.664 -19.242 1.00 95.06 72 GLU A N 1
ATOM 573 C CA . GLU A 1 72 ? 20.392 3.346 -17.964 1.00 95.06 72 GLU A CA 1
ATOM 574 C C . GLU A 1 72 ? 20.398 1.837 -17.675 1.00 95.06 72 GLU A C 1
ATOM 576 O O . GLU A 1 72 ? 20.668 1.442 -16.540 1.00 95.06 72 GLU A O 1
ATOM 581 N N . LEU A 1 73 ? 20.184 0.981 -18.680 1.00 96.12 73 LEU A N 1
ATOM 582 C CA . LEU A 1 73 ? 20.267 -0.475 -18.533 1.00 96.12 73 LEU A CA 1
ATOM 583 C C . LEU A 1 73 ? 21.651 -0.905 -18.036 1.00 96.12 73 LEU A C 1
ATOM 585 O O . LEU A 1 73 ? 21.734 -1.687 -17.090 1.00 96.12 73 LEU A O 1
ATOM 589 N N . GLN A 1 74 ? 22.724 -0.352 -18.605 1.00 96.44 74 GLN A N 1
ATOM 590 C CA . GLN A 1 74 ? 24.092 -0.639 -18.158 1.00 96.44 74 GLN A CA 1
ATOM 591 C C . GLN A 1 74 ? 24.307 -0.238 -16.693 1.00 96.44 74 GLN A C 1
ATOM 593 O O . GLN A 1 74 ? 24.876 -1.005 -15.915 1.00 96.44 74 GLN A O 1
ATOM 598 N N . LEU A 1 75 ? 23.819 0.939 -16.291 1.00 95.25 75 LEU A N 1
ATOM 599 C CA . LEU A 1 75 ? 23.917 1.405 -14.905 1.00 95.25 75 LEU A CA 1
ATOM 600 C C . LEU A 1 75 ? 23.107 0.528 -13.942 1.00 95.25 75 LEU A C 1
ATOM 602 O O . LEU A 1 75 ? 23.546 0.279 -12.816 1.00 95.25 75 LEU A O 1
ATOM 606 N N . VAL A 1 76 ? 21.931 0.062 -14.363 1.00 94.06 76 VAL A N 1
ATOM 607 C CA . VAL A 1 76 ? 21.096 -0.857 -13.581 1.00 94.06 76 VAL A CA 1
ATOM 608 C C . VAL A 1 76 ? 21.785 -2.206 -13.428 1.00 94.06 76 VAL A C 1
ATOM 610 O O . VAL A 1 76 ? 21.915 -2.686 -12.305 1.00 94.06 76 VAL A O 1
ATOM 613 N N . GLU A 1 77 ? 22.266 -2.806 -14.514 1.00 94.50 77 GLU A N 1
ATOM 614 C CA . GLU A 1 77 ? 22.944 -4.105 -14.480 1.00 94.50 77 GLU A CA 1
ATOM 615 C C . GLU A 1 77 ? 24.219 -4.058 -13.634 1.00 94.50 77 GLU A C 1
ATOM 617 O O . GLU A 1 77 ? 24.421 -4.937 -12.792 1.00 94.50 77 GLU A O 1
ATOM 622 N N . ALA A 1 78 ? 25.024 -3.000 -13.773 1.00 94.38 78 ALA A N 1
ATOM 623 C CA . ALA A 1 78 ? 26.204 -2.784 -12.941 1.00 94.38 78 ALA A CA 1
ATOM 624 C C . ALA A 1 78 ? 25.836 -2.682 -11.452 1.00 94.38 78 ALA A C 1
ATOM 626 O O . ALA A 1 78 ? 26.415 -3.389 -10.626 1.00 94.38 78 ALA A O 1
ATOM 627 N N . ALA A 1 79 ? 24.823 -1.878 -11.108 1.00 93.88 79 ALA A N 1
ATOM 628 C CA . ALA A 1 79 ? 24.368 -1.733 -9.726 1.00 93.88 79 ALA A CA 1
ATOM 629 C C . ALA A 1 79 ? 23.815 -3.051 -9.151 1.00 93.88 79 ALA A C 1
ATOM 631 O O . ALA A 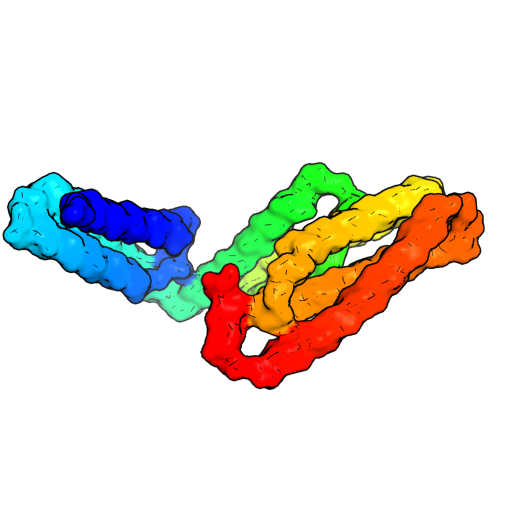1 79 ? 24.092 -3.397 -8.001 1.00 93.88 79 ALA A O 1
ATOM 632 N N . LEU A 1 80 ? 23.036 -3.803 -9.936 1.00 92.44 80 LEU A N 1
ATOM 633 C CA . LEU A 1 80 ? 22.484 -5.098 -9.529 1.00 92.44 80 LEU A CA 1
ATOM 634 C C . LEU A 1 80 ? 23.584 -6.138 -9.296 1.00 92.44 80 LEU A C 1
ATOM 636 O O . LEU A 1 80 ? 23.485 -6.913 -8.338 1.00 92.44 80 LEU A O 1
ATOM 640 N N . HIS A 1 81 ? 24.605 -6.146 -10.153 1.00 92.50 81 HIS A N 1
ATOM 641 C CA . HIS A 1 81 ? 25.767 -7.018 -10.029 1.00 92.50 81 HIS A CA 1
ATOM 642 C C . HIS A 1 81 ? 26.593 -6.668 -8.784 1.00 92.50 81 HIS A C 1
ATOM 644 O O . HIS A 1 81 ? 26.876 -7.551 -7.977 1.00 92.50 81 HIS A O 1
ATOM 650 N N . GLU A 1 82 ? 26.911 -5.387 -8.579 1.00 94.00 82 GLU A N 1
ATOM 651 C CA . GLU A 1 82 ? 27.682 -4.903 -7.425 1.00 94.00 82 GLU A CA 1
ATOM 652 C C . GLU A 1 82 ? 26.980 -5.194 -6.088 1.00 94.00 82 GLU A C 1
ATOM 654 O O . GLU A 1 82 ? 27.601 -5.669 -5.138 1.00 94.00 82 GLU A O 1
ATOM 659 N N . ALA A 1 83 ? 25.669 -4.959 -6.006 1.00 91.06 83 ALA A N 1
ATOM 660 C CA . ALA A 1 83 ? 24.909 -5.154 -4.771 1.00 91.06 83 ALA A CA 1
ATOM 661 C C . ALA A 1 83 ? 24.680 -6.634 -4.408 1.00 91.06 83 ALA A C 1
ATOM 663 O O . ALA A 1 83 ? 24.422 -6.962 -3.241 1.00 91.06 83 ALA A O 1
ATOM 664 N N . GLY A 1 84 ? 24.710 -7.524 -5.405 1.00 92.56 84 GLY A N 1
ATOM 665 C CA . GLY A 1 84 ? 24.397 -8.944 -5.265 1.00 92.56 84 GLY A CA 1
ATOM 666 C C . GLY A 1 84 ? 22.964 -9.236 -4.771 1.00 92.56 84 GLY A C 1
ATOM 667 O O . GLY A 1 84 ? 22.163 -8.329 -4.517 1.00 92.56 84 GLY A O 1
ATOM 668 N N . PRO A 1 85 ? 22.603 -10.521 -4.575 1.00 90.25 85 PRO A N 1
ATOM 669 C CA . PRO A 1 85 ? 21.239 -10.919 -4.200 1.00 90.25 85 PRO A CA 1
ATOM 670 C C . PRO A 1 85 ? 20.753 -10.291 -2.887 1.00 90.25 85 PRO A C 1
ATOM 672 O O . PRO A 1 85 ? 19.585 -9.914 -2.752 1.00 90.25 85 PRO A O 1
ATOM 675 N N . LYS A 1 86 ? 21.669 -10.145 -1.922 1.00 91.88 86 LYS A N 1
ATOM 676 C CA . LYS A 1 86 ? 21.403 -9.555 -0.609 1.00 91.88 86 LYS A CA 1
ATOM 677 C C . LYS A 1 86 ? 21.059 -8.067 -0.715 1.00 91.88 86 LYS A C 1
ATOM 679 O O . LYS A 1 86 ? 20.035 -7.648 -0.178 1.00 91.88 86 LYS A O 1
ATOM 684 N N . GLY A 1 87 ? 21.870 -7.277 -1.424 1.00 91.25 87 GLY A N 1
ATOM 685 C CA . GLY A 1 87 ? 21.619 -5.846 -1.604 1.00 91.25 87 GLY A CA 1
ATOM 686 C C . GLY A 1 87 ? 20.325 -5.578 -2.374 1.00 91.25 87 GLY A C 1
ATOM 687 O O . GLY A 1 87 ? 19.541 -4.710 -1.987 1.00 91.25 87 GLY A O 1
ATOM 688 N N . GLN A 1 88 ? 20.025 -6.400 -3.382 1.00 90.50 88 GLN A N 1
ATOM 689 C CA . GLN A 1 88 ? 18.753 -6.335 -4.107 1.00 90.50 88 GLN A CA 1
ATOM 690 C C . GLN A 1 88 ? 17.544 -6.640 -3.206 1.00 90.50 88 GLN A C 1
ATOM 692 O O . GLN A 1 88 ? 16.526 -5.947 -3.273 1.00 90.50 88 GLN A O 1
ATOM 697 N N . ALA A 1 89 ? 17.637 -7.648 -2.332 1.00 90.50 89 ALA A N 1
ATOM 698 C CA . ALA A 1 89 ? 16.573 -7.960 -1.376 1.00 90.50 89 ALA A CA 1
ATOM 699 C C . ALA A 1 89 ? 16.321 -6.798 -0.399 1.00 90.50 89 ALA A C 1
ATOM 701 O O . ALA A 1 89 ? 15.169 -6.401 -0.206 1.00 90.50 89 ALA A O 1
ATOM 702 N N . ILE A 1 90 ? 17.388 -6.196 0.139 1.00 92.44 90 ILE A N 1
ATOM 703 C CA . ILE A 1 90 ? 17.302 -5.014 1.011 1.00 92.44 90 ILE A CA 1
ATOM 704 C C . ILE A 1 90 ? 16.649 -3.840 0.275 1.00 92.44 90 ILE A C 1
ATOM 706 O O . ILE A 1 90 ? 15.767 -3.183 0.832 1.00 92.44 90 ILE A O 1
ATOM 710 N N . ALA A 1 91 ? 17.030 -3.584 -0.979 1.00 91.62 91 ALA A N 1
ATOM 711 C CA . ALA A 1 91 ? 16.466 -2.495 -1.772 1.00 91.62 91 ALA A CA 1
ATOM 712 C C . ALA A 1 91 ? 14.957 -2.680 -2.009 1.00 91.62 91 ALA A C 1
ATOM 714 O O . ALA A 1 91 ? 14.179 -1.747 -1.788 1.00 91.62 91 ALA A O 1
ATOM 715 N N . ARG A 1 92 ? 14.515 -3.896 -2.366 1.00 90.12 92 ARG A N 1
ATOM 716 C CA . ARG A 1 92 ? 13.083 -4.219 -2.526 1.00 90.12 92 ARG A CA 1
ATOM 717 C C . ARG A 1 92 ? 12.294 -4.006 -1.232 1.00 90.12 92 ARG A C 1
ATOM 719 O O . ARG A 1 92 ? 11.223 -3.399 -1.254 1.00 90.12 92 ARG A O 1
ATOM 726 N N . MET A 1 93 ? 12.825 -4.464 -0.100 1.00 92.31 93 MET A N 1
ATOM 727 C CA . MET A 1 93 ? 12.186 -4.285 1.209 1.00 92.31 93 MET A CA 1
ATOM 728 C C . MET A 1 93 ? 12.154 -2.813 1.639 1.00 92.31 93 MET A C 1
ATOM 730 O O . MET A 1 93 ? 11.133 -2.344 2.140 1.00 92.31 93 MET A O 1
ATOM 734 N N . THR A 1 94 ? 13.222 -2.059 1.370 1.00 89.81 94 THR A N 1
ATOM 735 C CA . THR A 1 94 ? 13.293 -0.615 1.643 1.00 89.81 94 THR A CA 1
ATOM 736 C C . THR A 1 94 ? 12.258 0.149 0.821 1.00 89.81 94 THR A C 1
ATOM 738 O O . THR A 1 94 ? 11.538 0.976 1.371 1.00 89.81 94 THR A O 1
ATOM 741 N N . ARG A 1 95 ? 12.093 -0.181 -0.468 1.00 90.62 95 ARG A N 1
ATOM 742 C CA . ARG A 1 95 ? 11.031 0.389 -1.313 1.00 90.62 95 ARG A CA 1
ATOM 743 C C . ARG A 1 95 ? 9.644 0.119 -0.731 1.00 90.62 95 ARG A C 1
ATOM 745 O O . ARG A 1 95 ? 8.821 1.029 -0.670 1.00 90.62 95 ARG A O 1
ATOM 752 N N . ARG A 1 96 ? 9.385 -1.109 -0.266 1.00 91.62 96 ARG A N 1
ATOM 753 C CA . ARG A 1 96 ? 8.117 -1.451 0.396 1.00 91.62 96 ARG A CA 1
ATOM 754 C C . ARG A 1 96 ? 7.905 -0.635 1.672 1.00 91.62 96 ARG A C 1
ATOM 756 O O . ARG A 1 96 ? 6.786 -0.191 1.908 1.00 91.62 96 ARG A O 1
ATOM 763 N N . ALA A 1 97 ? 8.959 -0.399 2.453 1.00 93.19 97 ALA A N 1
ATOM 764 C CA . ALA A 1 97 ? 8.895 0.494 3.603 1.00 93.19 97 ALA A CA 1
ATOM 765 C C . ALA A 1 97 ? 8.517 1.916 3.150 1.00 93.19 97 ALA A C 1
ATOM 767 O O . ALA A 1 97 ? 7.530 2.463 3.631 1.00 93.19 97 ALA A O 1
ATOM 768 N N . SER A 1 98 ? 9.210 2.485 2.156 1.00 91.50 98 SER A N 1
ATOM 769 C CA . SER A 1 98 ? 8.907 3.821 1.618 1.00 91.50 98 SER A CA 1
ATOM 770 C C . SER A 1 98 ? 7.450 3.967 1.183 1.00 91.50 98 SER A C 1
ATOM 772 O O . SER A 1 98 ? 6.837 4.987 1.488 1.00 91.50 98 SER A O 1
ATOM 774 N N . LEU A 1 99 ? 6.858 2.951 0.547 1.00 91.56 99 LEU A N 1
ATOM 775 C CA . LEU A 1 99 ? 5.435 2.971 0.188 1.00 91.56 99 LEU A CA 1
ATOM 776 C C . LEU A 1 99 ? 4.527 3.131 1.415 1.00 91.56 99 LEU A C 1
ATOM 778 O O . LEU A 1 99 ? 3.584 3.917 1.366 1.00 91.56 99 LEU A O 1
ATOM 782 N N . LEU A 1 100 ? 4.829 2.460 2.532 1.00 94.31 100 LEU A N 1
ATOM 783 C CA . LEU A 1 100 ? 4.080 2.637 3.781 1.00 94.31 100 LEU A CA 1
ATOM 784 C C . LEU A 1 100 ? 4.206 4.072 4.305 1.00 94.31 100 LEU A C 1
ATOM 786 O O . LEU A 1 100 ? 3.214 4.650 4.738 1.00 94.31 100 LEU A O 1
ATOM 790 N N . MET A 1 101 ? 5.387 4.684 4.210 1.00 92.75 101 MET A N 1
ATOM 791 C CA . MET A 1 101 ? 5.583 6.085 4.601 1.00 92.75 101 MET A CA 1
ATOM 792 C C . MET A 1 101 ? 4.779 7.047 3.714 1.00 92.75 101 MET A C 1
ATOM 794 O O . MET A 1 101 ? 4.195 7.999 4.223 1.00 92.75 101 MET A O 1
ATOM 798 N N . HIS A 1 102 ? 4.670 6.780 2.411 1.00 91.81 102 HIS A N 1
ATOM 799 C CA . HIS A 1 102 ? 3.835 7.586 1.511 1.00 91.81 102 HIS A CA 1
ATOM 800 C C . HIS A 1 102 ? 2.344 7.412 1.819 1.00 91.81 102 HIS A C 1
ATOM 802 O O . HIS A 1 102 ? 1.604 8.397 1.846 1.00 91.81 102 HIS A O 1
ATOM 808 N N . CYS A 1 103 ? 1.906 6.183 2.113 1.00 90.75 103 CYS A N 1
ATOM 809 C CA . CYS A 1 103 ? 0.555 5.926 2.608 1.00 90.75 103 CYS A CA 1
ATOM 810 C C . CYS A 1 103 ? 0.289 6.704 3.902 1.00 90.75 103 CYS A C 1
ATOM 812 O O . CYS A 1 103 ? -0.769 7.317 4.027 1.00 90.75 103 CYS A O 1
ATOM 814 N N . TYR A 1 104 ? 1.255 6.745 4.824 1.00 93.69 104 TYR A N 1
ATOM 815 C CA . TYR A 1 104 ? 1.118 7.504 6.065 1.00 93.69 104 TYR A CA 1
ATOM 816 C C . TYR A 1 104 ? 0.885 8.989 5.771 1.00 93.69 104 TYR A C 1
ATOM 818 O O . TYR A 1 104 ? -0.100 9.575 6.217 1.00 93.69 104 TYR A O 1
ATOM 826 N N . THR A 1 105 ? 1.754 9.591 4.959 1.00 91.25 105 THR A N 1
ATOM 827 C CA . THR A 1 105 ? 1.638 11.003 4.584 1.00 91.25 105 THR A CA 1
ATOM 828 C C . THR A 1 105 ? 0.295 11.298 3.923 1.00 91.25 105 THR A C 1
ATOM 830 O O . THR A 1 105 ? -0.369 12.254 4.306 1.00 91.25 105 THR A O 1
ATOM 833 N N . ARG A 1 106 ? -0.153 10.459 2.983 1.00 88.56 106 ARG A N 1
ATOM 834 C CA . ARG A 1 106 ? -1.422 10.662 2.270 1.00 88.56 106 ARG A CA 1
ATOM 835 C C . ARG A 1 106 ? -2.648 10.560 3.179 1.00 88.56 106 ARG A C 1
ATOM 837 O O . ARG A 1 106 ? -3.579 11.340 3.019 1.00 88.56 106 ARG A O 1
ATOM 844 N N . HIS A 1 107 ? -2.674 9.580 4.080 1.00 85.31 107 HIS A N 1
ATOM 845 C CA . HIS A 1 107 ? -3.881 9.248 4.842 1.00 85.31 107 HIS A CA 1
ATOM 846 C C . HIS A 1 107 ? -3.942 9.882 6.232 1.00 85.31 107 HIS A C 1
ATOM 848 O O . HIS A 1 107 ? -5.017 9.910 6.818 1.00 85.31 107 HIS A O 1
ATOM 854 N N . PHE A 1 108 ? -2.832 10.387 6.773 1.00 89.50 108 PHE A N 1
ATOM 855 C CA . PHE A 1 108 ? -2.790 10.893 8.150 1.00 89.50 108 PHE A CA 1
ATOM 856 C C . PHE A 1 108 ? -2.282 12.335 8.258 1.00 89.50 108 PHE A C 1
ATOM 858 O O . PHE A 1 108 ? -2.597 13.013 9.240 1.00 89.50 108 PHE A O 1
ATOM 865 N N . SER A 1 109 ? -1.533 12.838 7.268 1.00 86.31 109 SER A N 1
ATOM 866 C CA . SER A 1 109 ? -1.090 14.238 7.270 1.00 86.31 109 SER A CA 1
ATOM 867 C C . SER A 1 109 ? -2.282 15.182 7.109 1.00 86.31 109 SER A C 1
ATOM 869 O O . SER A 1 109 ? -3.169 14.944 6.294 1.00 86.31 109 SER A O 1
ATOM 871 N N . GLY A 1 110 ? -2.327 16.243 7.915 1.00 84.81 110 GLY A N 1
ATOM 872 C CA . GLY A 1 110 ? -3.409 17.235 7.891 1.00 84.81 110 GLY A CA 1
ATOM 873 C C . GLY A 1 110 ? -4.747 16.772 8.482 1.00 84.81 110 GLY A C 1
ATOM 874 O O . GLY A 1 110 ? -5.636 17.597 8.661 1.00 84.81 110 GLY A O 1
ATOM 875 N N . GLN A 1 111 ? -4.901 15.492 8.841 1.00 85.25 111 GLN A N 1
ATOM 876 C CA . GLN A 1 111 ? -6.121 15.002 9.484 1.00 85.25 111 GLN A CA 1
ATOM 877 C C . GLN A 1 111 ? -6.046 15.159 11.008 1.00 85.25 111 GLN A C 1
ATOM 879 O O . GLN A 1 111 ? -5.017 14.806 11.607 1.00 85.25 111 GLN A O 1
ATOM 884 N N . PRO A 1 112 ? -7.119 15.629 11.669 1.00 88.25 112 PRO A N 1
ATOM 885 C CA . PRO A 1 112 ? -7.152 15.703 13.121 1.00 88.25 112 PRO A CA 1
ATOM 886 C C . PRO A 1 112 ? -7.125 14.285 13.705 1.00 88.25 112 PRO A C 1
ATOM 888 O O . PRO A 1 112 ? -7.755 13.371 13.177 1.00 88.25 112 PRO A O 1
ATOM 891 N N . ARG A 1 113 ? -6.380 14.089 14.803 1.00 90.31 113 ARG A N 1
ATOM 892 C CA . ARG A 1 113 ? -6.208 12.767 15.437 1.00 90.31 113 ARG A CA 1
ATOM 893 C C . ARG A 1 113 ? -7.512 11.981 15.628 1.00 90.31 113 ARG A C 1
ATOM 895 O O . ARG A 1 113 ? -7.519 10.810 15.254 1.00 90.31 113 ARG A O 1
ATOM 902 N N . PRO A 1 114 ? -8.615 12.581 16.115 1.00 87.12 114 PRO A N 1
ATOM 903 C CA . PRO A 1 114 ? -9.826 11.826 16.420 1.00 87.12 114 PRO A CA 1
ATOM 904 C C . PRO A 1 114 ? -10.468 11.137 15.202 1.00 87.12 114 PRO A C 1
ATOM 906 O O . PRO A 1 114 ? -11.075 10.078 15.347 1.00 87.12 114 PRO A O 1
ATOM 909 N N . THR A 1 115 ? -10.287 11.660 13.986 1.00 85.62 115 THR A N 1
ATOM 910 C CA . THR A 1 115 ? -10.958 11.141 12.777 1.00 85.62 115 THR A CA 1
ATOM 911 C C . THR A 1 115 ? -10.107 10.170 11.956 1.00 85.62 115 THR A C 1
ATOM 913 O O . THR A 1 115 ? -10.569 9.681 10.927 1.00 85.62 115 THR A O 1
ATOM 916 N N . ARG A 1 116 ? -8.863 9.901 12.373 1.00 88.94 116 ARG A N 1
ATOM 917 C CA . ARG A 1 116 ? -7.910 9.062 11.626 1.00 88.94 116 ARG A CA 1
ATOM 918 C C . ARG A 1 116 ? -8.298 7.581 11.643 1.00 88.94 116 ARG A C 1
ATOM 920 O O . ARG A 1 116 ? -8.781 7.067 12.647 1.00 88.94 116 ARG A O 1
ATOM 927 N N . ASP A 1 117 ? -8.026 6.867 10.556 1.00 88.81 117 ASP A N 1
ATOM 928 C CA . ASP A 1 117 ? -8.290 5.426 10.443 1.00 88.81 117 ASP A CA 1
ATOM 929 C C . ASP A 1 117 ? -7.242 4.612 11.232 1.00 88.81 117 ASP A C 1
ATOM 931 O O . ASP A 1 117 ? -6.139 4.340 10.746 1.00 88.81 117 ASP A O 1
ATOM 935 N N . VAL A 1 118 ? -7.572 4.230 12.473 1.00 90.81 118 VAL A N 1
ATOM 936 C CA . VAL A 1 118 ? -6.663 3.446 13.334 1.00 90.81 118 VAL A CA 1
ATOM 937 C C . VAL A 1 118 ? -6.479 2.018 12.823 1.00 90.81 118 VAL A C 1
ATOM 939 O O . VAL A 1 118 ? -5.425 1.420 13.038 1.00 90.81 118 VAL A O 1
ATOM 942 N N . GLY A 1 119 ? -7.455 1.481 12.084 1.00 89.75 119 GLY A N 1
ATOM 943 C CA . GLY A 1 119 ? -7.338 0.182 11.431 1.00 89.75 119 GLY A CA 1
ATOM 944 C C . GLY A 1 119 ? -6.223 0.172 10.388 1.00 89.75 119 GLY A C 1
ATOM 945 O O . GLY A 1 119 ? -5.366 -0.709 10.418 1.00 89.75 119 GLY A O 1
ATOM 946 N N . LEU A 1 120 ? -6.188 1.177 9.510 1.00 91.88 120 LEU A N 1
ATOM 947 C CA . LEU A 1 120 ? -5.125 1.328 8.512 1.00 91.88 120 LEU A CA 1
ATOM 948 C C . LEU A 1 120 ? -3.760 1.535 9.180 1.00 91.88 120 LEU A C 1
ATOM 950 O O . LEU A 1 120 ? -2.780 0.903 8.786 1.00 91.88 120 LEU A O 1
ATOM 954 N N . LEU A 1 121 ? -3.689 2.381 10.213 1.00 94.25 121 LEU A N 1
ATOM 955 C CA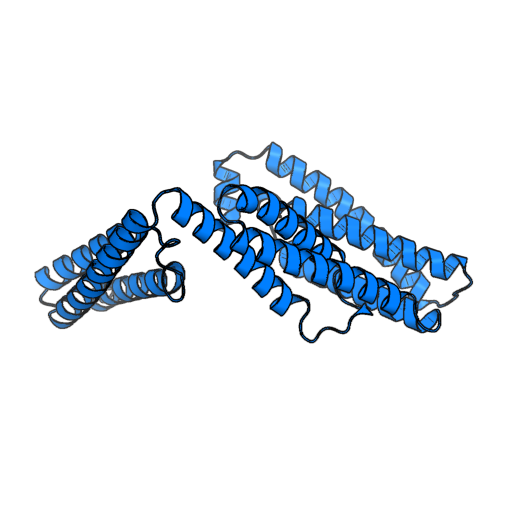 . LEU A 1 121 ? -2.430 2.632 10.918 1.00 94.25 121 LEU A CA 1
ATOM 956 C C . LEU A 1 121 ? -1.897 1.359 11.596 1.00 94.25 121 LEU A C 1
ATOM 958 O O . LEU A 1 121 ? -0.703 1.073 11.514 1.00 94.25 121 LEU A O 1
ATOM 962 N N . SER A 1 122 ? -2.779 0.552 12.192 1.00 94.38 122 SER A N 1
ATOM 963 C CA . SER A 1 122 ? -2.426 -0.742 12.790 1.00 94.38 122 SER A CA 1
ATOM 964 C C . SER A 1 122 ? -1.868 -1.731 11.760 1.00 94.38 122 SER A C 1
ATOM 966 O O . SER A 1 122 ? -0.825 -2.343 12.000 1.00 94.38 122 SER A O 1
ATOM 968 N N . GLU A 1 123 ? -2.482 -1.841 10.577 1.00 93.81 123 GLU A N 1
ATOM 969 C CA . GLU A 1 123 ? -1.950 -2.679 9.491 1.00 93.81 123 GLU A CA 1
ATOM 970 C C . GLU A 1 123 ? -0.565 -2.223 9.035 1.00 93.81 123 GLU A C 1
ATOM 972 O O . GLU A 1 123 ? 0.323 -3.043 8.796 1.00 93.81 123 GLU A O 1
ATOM 977 N N . MET A 1 124 ? -0.355 -0.912 8.937 1.00 95.81 124 MET A N 1
ATOM 978 C CA . MET A 1 124 ? 0.935 -0.347 8.555 1.00 95.81 124 MET A CA 1
ATOM 979 C C . MET A 1 124 ? 2.018 -0.638 9.601 1.00 95.81 124 MET A C 1
ATOM 981 O O . MET A 1 124 ? 3.137 -0.999 9.230 1.00 95.81 124 MET A O 1
ATOM 985 N N . VAL A 1 125 ? 1.688 -0.561 10.896 1.00 96.94 125 VAL A N 1
ATOM 986 C CA . VAL A 1 125 ? 2.579 -0.973 11.996 1.00 96.94 125 VAL A CA 1
ATOM 987 C C . VAL A 1 125 ? 2.937 -2.456 11.879 1.00 96.94 125 VAL A C 1
ATOM 989 O O . VAL A 1 125 ? 4.117 -2.811 11.937 1.00 96.94 125 VAL A O 1
ATOM 992 N N . GLN A 1 126 ? 1.953 -3.333 11.658 1.00 96.62 126 GLN A N 1
ATOM 993 C CA . GLN A 1 126 ? 2.197 -4.769 11.476 1.00 96.62 126 GLN A CA 1
ATOM 994 C C . GLN A 1 126 ? 3.065 -5.049 10.242 1.00 96.62 126 GLN A C 1
ATOM 996 O O . GLN A 1 126 ? 4.002 -5.847 10.310 1.00 96.62 126 GLN A O 1
ATOM 1001 N N . ALA A 1 127 ? 2.813 -4.354 9.132 1.00 96.12 127 ALA A N 1
ATOM 1002 C CA . ALA A 1 127 ? 3.607 -4.474 7.916 1.00 96.12 127 ALA A CA 1
ATOM 1003 C C . ALA A 1 127 ? 5.067 -4.048 8.139 1.00 96.12 127 ALA A C 1
ATOM 1005 O O . ALA A 1 127 ? 5.975 -4.738 7.670 1.00 96.12 127 ALA A O 1
ATOM 1006 N N . LEU A 1 128 ? 5.311 -2.964 8.885 1.00 97.56 128 LEU A N 1
ATOM 1007 C CA . LEU A 1 128 ? 6.663 -2.535 9.253 1.00 97.56 128 LEU A CA 1
ATOM 1008 C C . LEU A 1 128 ? 7.363 -3.529 10.186 1.00 97.56 128 LEU A C 1
ATOM 1010 O O . LEU A 1 128 ? 8.548 -3.796 9.997 1.00 97.56 128 LEU A O 1
ATOM 1014 N N . ARG A 1 129 ? 6.651 -4.128 11.148 1.00 97.31 129 ARG A N 1
ATOM 1015 C CA . ARG A 1 129 ? 7.209 -5.193 12.003 1.00 97.31 129 ARG A CA 1
ATOM 1016 C C . ARG A 1 129 ? 7.589 -6.432 11.194 1.00 97.31 129 ARG A C 1
ATOM 1018 O O . ARG A 1 129 ? 8.672 -6.979 11.387 1.00 97.31 129 ARG A O 1
ATOM 1025 N N . GLY A 1 130 ? 6.745 -6.835 10.245 1.00 96.44 130 GLY A N 1
ATOM 1026 C CA . GLY A 1 130 ? 7.067 -7.916 9.311 1.00 96.44 130 GLY A CA 1
ATOM 1027 C C . GLY A 1 130 ? 8.286 -7.588 8.443 1.00 96.44 130 GLY A C 1
ATOM 1028 O O . GLY A 1 130 ? 9.155 -8.435 8.253 1.00 96.44 130 GLY A O 1
ATOM 1029 N N . LEU A 1 131 ? 8.402 -6.342 7.966 1.00 95.75 131 LEU A N 1
ATOM 1030 C CA . LEU A 1 131 ? 9.594 -5.877 7.251 1.00 95.75 131 LEU A CA 1
ATOM 1031 C C . LEU A 1 131 ? 10.844 -5.904 8.132 1.00 95.75 131 LEU A C 1
ATOM 1033 O O . LEU A 1 131 ? 11.886 -6.338 7.655 1.00 95.75 131 LEU A O 1
ATOM 1037 N N . HIS A 1 132 ? 10.753 -5.493 9.398 1.00 97.00 132 HIS A N 1
ATOM 1038 C CA . HIS A 1 132 ? 11.864 -5.574 10.346 1.00 97.00 132 HIS A CA 1
ATOM 1039 C C . HIS A 1 132 ? 12.364 -7.017 10.499 1.00 97.00 132 HIS A C 1
ATOM 1041 O O . HIS A 1 132 ? 13.556 -7.260 10.344 1.00 97.00 132 HIS A O 1
ATOM 1047 N N . GLN A 1 133 ? 11.462 -7.984 10.703 1.00 96.69 133 GLN A N 1
ATOM 1048 C CA . GLN A 1 133 ? 11.821 -9.407 10.810 1.00 96.69 133 GLN A CA 1
ATOM 1049 C C . GLN A 1 133 ? 12.521 -9.935 9.549 1.00 96.69 133 GLN A C 1
ATOM 1051 O O . GLN A 1 133 ? 13.464 -10.716 9.643 1.00 96.69 133 GLN A O 1
ATOM 1056 N N . GLN A 1 134 ? 12.082 -9.493 8.369 1.00 95.56 134 GLN A N 1
ATOM 1057 C CA . GLN A 1 134 ? 12.680 -9.889 7.090 1.00 95.56 134 GLN A CA 1
ATOM 1058 C C . GLN A 1 134 ? 14.022 -9.192 6.819 1.00 95.56 134 GLN A C 1
ATOM 1060 O O . GLN A 1 134 ? 14.919 -9.790 6.226 1.00 95.56 134 GLN A O 1
ATOM 1065 N N . LEU A 1 135 ? 14.167 -7.936 7.250 1.00 94.94 135 LEU A N 1
ATOM 1066 C CA . LEU A 1 135 ? 15.372 -7.131 7.060 1.00 94.94 135 LEU A CA 1
ATOM 1067 C C . LEU A 1 135 ? 16.466 -7.458 8.073 1.00 94.94 135 LEU A C 1
ATOM 1069 O O . LEU A 1 135 ? 17.630 -7.378 7.704 1.00 94.94 135 LEU A O 1
ATOM 1073 N N . ALA A 1 136 ? 16.132 -7.838 9.308 1.00 95.25 136 ALA A N 1
ATOM 1074 C CA . ALA A 1 136 ? 17.100 -8.114 10.373 1.00 95.25 136 ALA A CA 1
ATOM 1075 C C . ALA A 1 136 ? 18.243 -9.065 9.952 1.00 95.25 136 ALA A C 1
ATOM 1077 O O . ALA A 1 136 ? 19.403 -8.691 10.130 1.00 95.25 136 ALA A O 1
ATOM 1078 N N . PRO A 1 137 ? 17.990 -10.225 9.305 1.00 94.88 137 PRO A N 1
ATOM 1079 C CA . PRO A 1 137 ? 19.076 -11.104 8.856 1.00 94.88 137 PRO A CA 1
ATOM 1080 C C . PRO A 1 137 ? 19.875 -10.549 7.662 1.00 94.88 137 PRO A C 1
ATOM 1082 O O . PRO A 1 137 ? 20.972 -11.027 7.370 1.00 94.88 137 PRO A O 1
ATOM 1085 N N . LEU A 1 138 ? 19.345 -9.556 6.942 1.00 93.75 138 LEU A N 1
ATOM 1086 C CA . LEU A 1 138 ? 19.960 -8.998 5.736 1.00 93.75 138 LEU A CA 1
ATOM 1087 C C . LEU A 1 138 ? 20.726 -7.699 6.029 1.00 93.75 138 LEU A C 1
ATOM 1089 O O . LEU A 1 138 ? 21.814 -7.487 5.505 1.00 93.75 138 LEU A O 1
ATOM 1093 N N . GLY A 1 139 ? 20.203 -6.819 6.870 1.00 92.62 139 GLY A N 1
ATOM 1094 C CA . GLY A 1 139 ? 20.786 -5.512 7.134 1.00 92.62 139 GLY A CA 1
ATOM 1095 C C . GLY A 1 139 ? 20.166 -4.868 8.361 1.00 92.62 139 GLY A C 1
ATOM 1096 O O . GLY A 1 139 ? 19.069 -4.313 8.288 1.00 92.62 139 GLY A O 1
ATOM 1097 N N . GLN A 1 140 ? 20.909 -4.893 9.469 1.00 93.69 140 GLN A N 1
ATOM 1098 C CA . GLN A 1 140 ? 20.445 -4.385 10.760 1.00 93.69 140 GLN A CA 1
ATOM 1099 C C . GLN A 1 140 ? 20.003 -2.920 10.679 1.00 93.69 140 GLN A C 1
ATOM 1101 O O . GLN A 1 140 ? 18.913 -2.582 11.118 1.00 93.69 140 GLN A O 1
ATOM 1106 N N . LYS A 1 141 ? 20.787 -2.064 10.010 1.00 94.56 141 LYS A N 1
ATOM 1107 C CA . LYS A 1 141 ? 20.467 -0.636 9.863 1.00 94.56 141 LYS A CA 1
ATOM 1108 C C . LYS A 1 141 ? 19.085 -0.404 9.240 1.00 94.56 141 LYS A C 1
ATOM 1110 O O . LYS A 1 141 ? 18.318 0.418 9.728 1.00 94.56 141 LYS A O 1
ATOM 1115 N N . GLN A 1 142 ? 18.754 -1.102 8.152 1.00 93.19 142 GLN A N 1
ATOM 1116 C CA . GLN A 1 142 ? 17.450 -0.967 7.495 1.00 93.19 142 GLN A CA 1
ATOM 1117 C C . GLN A 1 142 ? 16.329 -1.577 8.340 1.00 93.19 142 GLN A C 1
ATOM 1119 O O . GLN A 1 142 ? 15.229 -1.023 8.387 1.00 93.19 142 GLN A O 1
ATOM 1124 N N . ALA A 1 143 ? 16.613 -2.683 9.029 1.00 94.75 143 ALA A N 1
ATOM 1125 C CA . ALA A 1 143 ? 15.679 -3.293 9.963 1.00 94.75 143 ALA A CA 1
ATOM 1126 C C . ALA A 1 143 ? 15.324 -2.329 11.109 1.00 94.75 143 ALA A C 1
ATOM 1128 O O . ALA A 1 143 ? 14.144 -2.174 11.426 1.00 94.75 143 ALA A O 1
ATOM 1129 N N . ASP A 1 144 ? 16.313 -1.649 11.687 1.00 96.00 144 ASP A N 1
ATOM 1130 C CA . ASP A 1 144 ? 16.130 -0.691 12.782 1.00 96.00 144 ASP A CA 1
ATOM 1131 C C . ASP A 1 144 ? 15.317 0.526 12.337 1.00 96.00 144 ASP A C 1
ATOM 1133 O O . ASP A 1 144 ? 14.434 0.987 13.061 1.00 96.00 144 ASP A O 1
ATOM 1137 N N . ILE A 1 145 ? 15.539 1.011 11.109 1.00 94.94 145 ILE A N 1
ATOM 1138 C CA . ILE A 1 145 ? 14.716 2.078 10.527 1.00 94.94 145 ILE A CA 1
ATOM 1139 C C . ILE A 1 145 ? 13.248 1.638 10.480 1.00 94.94 145 ILE A C 1
ATOM 1141 O O . ILE A 1 145 ? 12.390 2.359 10.993 1.00 94.94 145 ILE A O 1
ATOM 1145 N N . ALA A 1 146 ? 12.947 0.458 9.924 1.00 94.94 146 ALA A N 1
ATOM 1146 C CA . ALA A 1 146 ? 11.575 -0.052 9.853 1.00 94.94 146 ALA A CA 1
ATOM 1147 C C . ALA A 1 146 ? 10.932 -0.181 11.247 1.00 94.94 146 ALA A C 1
ATOM 1149 O O . ALA A 1 146 ? 9.788 0.238 11.440 1.00 94.94 146 ALA A O 1
ATOM 1150 N N . LEU A 1 147 ? 11.685 -0.682 12.232 1.00 97.19 147 LEU A N 1
ATOM 1151 C CA . LEU A 1 147 ? 11.225 -0.799 13.617 1.00 97.19 147 LEU A CA 1
ATOM 1152 C C . LEU A 1 147 ? 10.942 0.568 14.255 1.00 97.19 147 LEU A C 1
ATOM 1154 O O . LEU A 1 147 ? 9.905 0.736 14.895 1.00 97.19 147 LEU A O 1
ATOM 1158 N N . SER A 1 148 ? 11.803 1.564 14.032 1.00 97.44 148 SER A N 1
ATOM 1159 C CA . SER A 1 148 ? 11.621 2.915 14.582 1.00 97.44 148 SER A CA 1
ATOM 1160 C C . SER A 1 148 ? 10.350 3.604 14.063 1.00 97.44 148 SER A C 1
ATOM 1162 O O . SER A 1 148 ? 9.692 4.344 14.795 1.00 97.44 148 SER A O 1
ATOM 1164 N N . PHE A 1 149 ? 9.967 3.365 12.802 1.00 97.00 149 PHE A N 1
ATOM 1165 C CA . PHE A 1 149 ? 8.687 3.840 12.271 1.00 97.00 149 PHE A CA 1
ATOM 1166 C C . PHE A 1 149 ? 7.518 3.087 12.909 1.00 97.00 149 PHE A C 1
ATOM 1168 O O . PHE A 1 149 ? 6.549 3.726 13.312 1.00 97.00 149 PHE A O 1
ATOM 1175 N N . ALA A 1 150 ? 7.625 1.761 13.062 1.00 97.25 150 ALA A N 1
ATOM 1176 C CA . ALA A 1 150 ? 6.576 0.953 13.680 1.00 97.25 150 ALA A CA 1
ATOM 1177 C C . ALA A 1 150 ? 6.273 1.420 15.111 1.00 97.25 150 ALA A C 1
ATOM 1179 O O . ALA A 1 150 ? 5.113 1.618 15.454 1.00 97.25 150 ALA A O 1
ATOM 1180 N N . GLN A 1 151 ? 7.313 1.663 15.913 1.00 97.69 151 GLN A N 1
ATOM 1181 C CA . GLN A 1 151 ? 7.184 2.145 17.291 1.00 97.69 151 GLN A CA 1
ATOM 1182 C C . GLN A 1 151 ? 6.538 3.534 17.363 1.00 97.69 151 GLN A C 1
ATOM 1184 O O . GLN A 1 151 ? 5.629 3.752 18.160 1.00 97.69 151 GLN A O 1
ATOM 1189 N N . ARG A 1 152 ? 6.956 4.473 16.504 1.00 96.88 152 ARG A N 1
ATOM 1190 C CA . ARG A 1 152 ? 6.351 5.815 16.463 1.00 96.88 152 ARG A CA 1
ATOM 1191 C C . ARG A 1 152 ? 4.879 5.779 16.067 1.00 96.88 152 ARG A C 1
ATOM 1193 O O . ARG A 1 152 ? 4.074 6.509 16.633 1.00 96.88 152 ARG A O 1
ATOM 1200 N N . TRP A 1 153 ? 4.516 4.951 15.094 1.00 96.38 153 TRP A N 1
ATOM 1201 C CA . TRP A 1 153 ? 3.124 4.825 14.656 1.00 96.38 153 TRP A CA 1
ATOM 1202 C C . TRP A 1 153 ? 2.256 4.070 15.664 1.00 96.38 153 TRP A C 1
ATOM 1204 O O . TRP A 1 153 ? 1.071 4.364 15.782 1.00 96.38 153 TRP A O 1
ATOM 1214 N N . GLU A 1 154 ? 2.837 3.163 16.445 1.00 96.44 154 GLU A N 1
ATOM 1215 C CA . GLU A 1 154 ? 2.163 2.532 17.580 1.00 96.44 154 GLU A CA 1
ATOM 1216 C C . GLU A 1 154 ? 1.888 3.523 18.717 1.00 96.44 154 GLU A C 1
ATOM 1218 O O . GLU A 1 154 ? 0.789 3.539 19.267 1.00 96.44 154 GLU A O 1
ATOM 1223 N N . GLN A 1 155 ? 2.831 4.416 19.018 1.00 96.31 155 GLN A N 1
ATOM 1224 C CA . GLN A 1 155 ? 2.577 5.535 19.933 1.00 96.31 155 GLN A CA 1
ATOM 1225 C C . GLN A 1 155 ? 1.481 6.464 19.392 1.00 96.31 155 GLN A C 1
ATOM 1227 O O . GLN A 1 155 ? 0.617 6.913 20.142 1.00 96.31 155 GLN A O 1
ATOM 1232 N N . GLU A 1 156 ? 1.460 6.722 18.081 1.00 94.62 156 GLU A N 1
ATOM 1233 C CA . GLU A 1 156 ? 0.403 7.536 17.475 1.00 94.62 156 GLU A CA 1
ATOM 1234 C C . GLU A 1 156 ? -0.981 6.876 17.577 1.00 94.62 156 GLU A C 1
ATOM 1236 O O . GLU A 1 156 ? -1.958 7.587 17.807 1.00 94.62 156 GLU A O 1
ATOM 1241 N N . LEU A 1 157 ? -1.085 5.541 17.485 1.00 93.75 157 LEU A N 1
ATOM 1242 C CA . LEU A 1 157 ? -2.341 4.825 17.761 1.00 93.75 157 LEU A CA 1
ATOM 1243 C C . LEU A 1 157 ? -2.860 5.141 19.168 1.00 93.75 157 LEU A C 1
ATOM 1245 O O . LEU A 1 157 ? -4.020 5.525 19.318 1.00 93.75 157 LEU A O 1
ATOM 1249 N N . GLN A 1 158 ? -1.986 5.071 20.175 1.00 92.88 158 GLN A N 1
ATOM 1250 C CA . GLN A 1 158 ? -2.346 5.388 21.560 1.00 92.88 158 GLN A CA 1
ATOM 1251 C C . GLN A 1 158 ? -2.799 6.846 21.705 1.00 92.88 158 GLN A C 1
ATOM 1253 O O . GLN A 1 158 ? -3.806 7.122 22.356 1.00 92.88 158 GLN A O 1
ATOM 1258 N N . HIS A 1 159 ? -2.109 7.789 21.059 1.00 92.94 159 HIS A N 1
ATOM 1259 C CA . HIS A 1 159 ? -2.508 9.198 21.076 1.00 92.94 159 HIS A CA 1
ATOM 1260 C C . HIS A 1 159 ? -3.858 9.443 20.393 1.00 92.94 159 HIS A C 1
ATOM 1262 O O . HIS A 1 159 ? -4.618 10.304 20.837 1.00 92.94 159 HIS A O 1
ATOM 1268 N N . ILE A 1 160 ? -4.176 8.715 19.318 1.00 90.12 160 ILE A N 1
ATOM 1269 C CA . ILE A 1 160 ? -5.482 8.810 18.654 1.00 90.12 160 ILE A CA 1
ATOM 1270 C C . ILE A 1 160 ? -6.583 8.296 19.582 1.00 90.12 160 ILE A C 1
ATOM 1272 O O . ILE A 1 160 ? -7.592 8.978 19.757 1.00 90.12 160 ILE A O 1
ATOM 1276 N N . GLU A 1 161 ? -6.389 7.135 20.204 1.00 87.19 161 GLU A N 1
ATOM 1277 C CA . GLU A 1 161 ? -7.359 6.553 21.138 1.00 87.19 161 GLU A CA 1
ATOM 1278 C C . GLU A 1 161 ? -7.597 7.463 22.346 1.00 87.19 161 GLU A C 1
ATOM 1280 O O . GLU A 1 161 ? -8.744 7.770 22.672 1.00 87.19 161 GLU A O 1
ATOM 1285 N N . GLN A 1 162 ? -6.527 7.991 22.945 1.00 88.38 162 GLN A N 1
ATOM 1286 C CA . GLN A 1 162 ? -6.622 8.983 24.017 1.00 88.38 162 GLN A CA 1
ATOM 1287 C C . GLN A 1 162 ? -7.370 10.233 23.551 1.00 88.38 162 GLN A C 1
ATOM 1289 O O . GLN A 1 162 ? -8.277 10.696 24.234 1.00 88.38 162 GLN A O 1
ATOM 1294 N N . SER A 1 163 ? -7.055 10.752 22.363 1.00 87.56 163 SER A N 1
ATOM 1295 C CA . SER A 1 163 ? -7.731 11.927 21.807 1.00 87.56 163 SER A CA 1
ATOM 1296 C C . SER A 1 163 ? -9.218 11.688 21.529 1.00 87.56 163 SER A C 1
ATOM 1298 O O . SER A 1 163 ? -9.985 12.646 21.567 1.00 87.56 163 SER A O 1
ATOM 1300 N N . ARG A 1 164 ? -9.633 10.449 21.235 1.00 85.25 164 ARG A N 1
ATOM 1301 C CA . ARG A 1 164 ? -11.047 10.072 21.064 1.00 85.25 164 ARG A CA 1
ATOM 1302 C C . ARG A 1 164 ? -11.783 9.934 22.390 1.00 85.25 164 ARG A C 1
ATOM 1304 O O . ARG A 1 164 ? -12.972 10.225 22.435 1.00 85.25 164 ARG A O 1
ATOM 1311 N N . ALA A 1 165 ? -11.090 9.474 23.428 1.00 82.44 165 ALA A N 1
ATOM 1312 C CA . ALA A 1 165 ? -11.637 9.287 24.770 1.00 82.44 165 ALA A CA 1
ATOM 1313 C C . ALA A 1 165 ? -11.602 10.568 25.625 1.00 82.44 165 ALA A C 1
ATOM 1315 O O . ALA A 1 165 ? -12.201 10.619 26.695 1.00 82.44 165 ALA A O 1
ATOM 1316 N N . GLN A 1 166 ? -10.885 11.601 25.182 1.00 82.12 166 GLN A N 1
ATOM 1317 C CA . GLN A 1 166 ? -10.814 12.892 25.859 1.00 82.12 166 GLN A CA 1
ATOM 1318 C C . GLN A 1 166 ? -12.016 13.781 25.514 1.00 82.12 166 GLN A C 1
ATOM 1320 O O . GLN A 1 166 ? -12.507 13.800 24.387 1.00 82.12 166 GLN A O 1
ATOM 1325 N N . GLY A 1 167 ? -12.452 14.573 26.494 1.00 80.75 167 GLY A N 1
ATOM 1326 C CA . GLY A 1 167 ? -13.535 15.545 26.345 1.00 80.75 167 GLY A CA 1
ATOM 1327 C C . GLY A 1 167 ? -14.907 15.008 26.747 1.00 80.75 167 GLY A C 1
ATOM 1328 O O . GLY A 1 167 ? -15.049 13.891 27.237 1.00 80.75 167 GLY A O 1
ATOM 1329 N N . GLU A 1 168 ? -15.928 15.841 26.563 1.00 88.00 168 GLU A N 1
ATOM 1330 C CA . GLU A 1 168 ? -17.315 15.507 26.889 1.00 88.00 168 GLU A CA 1
ATOM 1331 C C . GLU A 1 168 ? -17.869 14.420 25.958 1.00 88.00 168 GLU A C 1
ATOM 1333 O O . GLU A 1 168 ? -17.543 14.389 24.770 1.00 88.00 168 GLU A O 1
ATOM 1338 N N . GLN A 1 169 ? -18.788 13.583 26.455 1.00 87.69 169 GLN A N 1
ATOM 1339 C CA . GLN A 1 169 ? -19.408 12.492 25.683 1.00 87.69 169 GLN A CA 1
ATOM 1340 C C . GLN A 1 169 ? -19.964 12.947 24.317 1.00 87.69 169 GLN A C 1
ATOM 1342 O O . GLN A 1 169 ? -19.908 12.202 23.341 1.00 87.69 169 GLN A O 1
ATOM 1347 N N . ARG A 1 170 ? -20.459 14.192 24.213 1.00 86.12 170 ARG A N 1
ATOM 1348 C CA . ARG A 1 170 ? -20.929 14.775 22.943 1.00 86.12 170 ARG A CA 1
ATOM 1349 C C . ARG A 1 170 ? -19.805 14.945 21.919 1.00 86.12 170 ARG A C 1
ATOM 1351 O O . ARG A 1 170 ? -19.988 14.614 20.750 1.00 86.12 170 ARG A O 1
ATOM 1358 N N . ALA A 1 171 ? -18.648 15.443 22.352 1.00 87.56 171 ALA A N 1
ATOM 1359 C CA . ALA A 1 171 ? -17.476 15.600 21.496 1.00 87.56 171 ALA A CA 1
ATOM 1360 C C . ALA A 1 171 ? -16.915 14.234 21.073 1.00 87.56 171 ALA A C 1
ATOM 1362 O O . ALA A 1 171 ? -16.553 14.047 19.910 1.00 87.56 171 ALA A O 1
ATOM 1363 N N . GLN A 1 172 ? -16.927 13.258 21.986 1.00 89.81 172 GLN A N 1
ATOM 1364 C CA . GLN A 1 172 ? -16.531 11.879 21.690 1.00 89.81 172 GLN A CA 1
ATOM 1365 C C . GLN A 1 172 ? -17.444 11.252 20.624 1.00 89.81 172 GLN A C 1
ATOM 1367 O O . GLN A 1 172 ? -16.954 10.694 19.643 1.00 89.81 172 GLN A O 1
ATOM 1372 N N . ALA A 1 173 ? -18.765 11.417 20.747 1.00 89.69 173 ALA A N 1
ATOM 1373 C CA . ALA A 1 173 ? -19.723 10.936 19.752 1.00 89.69 173 ALA A CA 1
ATOM 1374 C C . ALA A 1 173 ? -19.519 11.583 18.373 1.00 89.69 173 ALA A C 1
ATOM 1376 O O . ALA A 1 173 ? -19.512 10.881 17.362 1.00 89.69 173 ALA A O 1
ATOM 1377 N N . ALA A 1 174 ? -19.285 12.899 18.322 1.00 88.75 174 ALA A N 1
ATOM 1378 C CA . ALA A 1 174 ? -18.995 13.603 17.072 1.00 88.75 174 ALA A CA 1
ATOM 1379 C C . ALA A 1 174 ? -17.697 13.103 16.410 1.00 88.75 174 ALA A C 1
ATOM 1381 O O . ALA A 1 174 ? -17.654 12.893 15.197 1.00 88.75 174 ALA A O 1
ATOM 1382 N N . SER A 1 175 ? -16.655 12.859 17.207 1.00 88.50 175 SER A N 1
ATOM 1383 C CA . SER A 1 175 ? -15.388 12.278 16.753 1.00 88.50 175 SER A CA 1
ATOM 1384 C C . SER A 1 175 ? -15.572 10.877 16.154 1.00 88.50 175 SER A C 1
ATOM 1386 O O . SER A 1 175 ? -15.107 10.615 15.041 1.00 88.50 175 SER A O 1
ATOM 1388 N N . LEU A 1 176 ? -16.297 9.994 16.851 1.00 91.06 176 LEU A N 1
ATOM 1389 C CA . LEU A 1 176 ? -16.584 8.634 16.381 1.00 91.06 176 LEU A CA 1
ATOM 1390 C C . LEU A 1 176 ? -17.416 8.642 15.093 1.00 91.06 176 LEU A C 1
ATOM 1392 O O . LEU A 1 176 ? -17.101 7.902 14.162 1.00 91.06 176 LEU A O 1
ATOM 1396 N N . ALA A 1 177 ? -18.418 9.520 15.000 1.00 90.94 177 ALA A N 1
ATOM 1397 C CA . ALA A 1 177 ? -19.201 9.701 13.780 1.00 90.94 177 ALA A CA 1
ATOM 1398 C C . ALA A 1 177 ? -18.330 10.201 12.612 1.00 90.94 177 ALA A C 1
ATOM 1400 O O . ALA A 1 177 ? -18.431 9.692 11.496 1.00 90.94 177 ALA A O 1
ATOM 1401 N N . GLY A 1 178 ? -17.420 11.148 12.868 1.00 90.06 178 GLY A N 1
ATOM 1402 C CA . GLY A 1 178 ? -16.441 11.611 11.883 1.00 90.06 178 GLY A CA 1
ATOM 1403 C C . GLY A 1 178 ? -15.531 10.485 11.384 1.00 90.06 178 GLY A C 1
ATOM 1404 O O . GLY A 1 178 ? -15.347 10.332 10.178 1.00 90.06 178 GLY A O 1
ATOM 1405 N N . ALA A 1 179 ? -15.017 9.652 12.292 1.00 90.12 179 ALA A N 1
ATOM 1406 C CA . ALA A 1 179 ? -14.219 8.480 11.934 1.00 90.12 179 ALA A CA 1
ATOM 1407 C C . ALA A 1 179 ? -15.020 7.463 11.098 1.00 90.12 179 ALA A C 1
ATOM 1409 O O . ALA A 1 179 ? -14.515 6.958 10.093 1.00 90.12 179 ALA A O 1
ATOM 1410 N N . ALA A 1 180 ? -16.281 7.204 11.459 1.00 93.50 180 ALA A N 1
ATOM 1411 C CA . ALA A 1 180 ? -17.154 6.302 10.711 1.00 93.50 180 ALA A CA 1
ATOM 1412 C C . ALA A 1 180 ? -17.411 6.819 9.286 1.00 93.50 180 ALA A C 1
ATOM 1414 O O . ALA A 1 180 ? -17.333 6.052 8.327 1.00 93.50 180 ALA A O 1
ATOM 1415 N N . ASN A 1 181 ? -17.620 8.127 9.122 1.00 92.19 181 ASN A N 1
ATOM 1416 C CA . ASN A 1 181 ? -17.781 8.750 7.808 1.00 92.19 181 ASN A CA 1
ATOM 1417 C C . ASN A 1 181 ? -16.538 8.575 6.922 1.00 92.19 181 ASN A C 1
ATOM 1419 O O . ASN A 1 181 ? -16.678 8.249 5.743 1.00 92.19 181 ASN A O 1
ATOM 1423 N N . THR A 1 182 ? -15.327 8.706 7.474 1.00 89.75 182 THR A N 1
ATOM 1424 C CA . THR A 1 182 ? -14.076 8.434 6.739 1.00 89.75 182 THR A CA 1
ATOM 1425 C C . THR A 1 182 ? -14.018 6.988 6.225 1.00 89.75 182 THR A C 1
ATOM 1427 O O . THR A 1 182 ? -13.596 6.739 5.089 1.00 89.75 182 THR A O 1
ATOM 1430 N N . LEU A 1 183 ? -14.481 6.015 7.017 1.00 92.00 183 LEU A N 1
ATOM 1431 C CA . LEU A 1 183 ? -14.547 4.613 6.583 1.00 92.00 183 LEU A CA 1
ATOM 1432 C C . LEU A 1 183 ? -15.584 4.399 5.487 1.00 92.00 183 LEU A C 1
ATOM 1434 O O . LEU A 1 183 ? -15.290 3.717 4.507 1.00 92.00 183 LEU A O 1
ATOM 1438 N N . LEU A 1 184 ? -16.770 4.996 5.623 1.00 93.12 184 LEU A N 1
ATOM 1439 C CA . LEU A 1 184 ? -17.821 4.933 4.605 1.00 93.12 184 LEU A CA 1
ATOM 1440 C C . LEU A 1 184 ? -17.338 5.525 3.270 1.00 93.12 184 LEU A C 1
ATOM 1442 O O . LEU A 1 184 ? -17.567 4.935 2.214 1.00 93.12 184 LEU A O 1
ATOM 1446 N N . GLN A 1 185 ? -16.608 6.644 3.306 1.00 91.31 185 GLN A N 1
ATOM 1447 C CA . GLN A 1 185 ? -15.987 7.241 2.118 1.00 91.31 185 GLN A CA 1
ATOM 1448 C C . GLN A 1 185 ? -14.949 6.305 1.488 1.00 91.31 185 GLN A C 1
ATOM 1450 O O . GLN A 1 185 ? -14.948 6.108 0.272 1.00 91.31 185 GLN A O 1
ATOM 1455 N N . THR A 1 186 ? -14.108 5.674 2.311 1.00 89.88 186 THR A N 1
ATOM 1456 C CA . THR A 1 186 ? -13.112 4.699 1.841 1.00 89.88 186 THR A CA 1
ATOM 1457 C C . THR A 1 186 ? -13.784 3.485 1.194 1.00 89.88 186 THR A C 1
ATOM 1459 O O . THR A 1 186 ? -13.374 3.047 0.119 1.00 89.88 186 THR A O 1
ATOM 1462 N N . TYR A 1 187 ? -14.850 2.965 1.805 1.00 92.44 187 TYR A N 1
ATOM 1463 C CA . TYR A 1 187 ? -15.648 1.876 1.246 1.00 92.44 187 TYR A CA 1
ATOM 1464 C C . TYR A 1 187 ? -16.283 2.265 -0.095 1.00 92.44 187 TYR A C 1
ATOM 1466 O O . TYR A 1 187 ? -16.179 1.516 -1.066 1.00 92.44 187 TYR A O 1
ATOM 1474 N N . SER A 1 188 ? -16.889 3.451 -0.185 1.00 91.00 188 SER A N 1
ATOM 1475 C CA . SER A 1 188 ? -17.489 3.944 -1.430 1.00 91.00 188 SER A CA 1
ATOM 1476 C C . SER A 1 188 ? -16.461 4.008 -2.566 1.00 91.00 188 SER A C 1
ATOM 1478 O O . SER A 1 188 ? -16.690 3.470 -3.650 1.00 91.00 188 SER A O 1
ATOM 1480 N N . ALA A 1 189 ? -15.277 4.564 -2.288 1.00 88.25 189 ALA A N 1
ATOM 1481 C CA . ALA A 1 189 ? -14.211 4.713 -3.275 1.00 88.25 189 ALA A CA 1
ATOM 1482 C C . ALA A 1 189 ? -13.576 3.379 -3.708 1.00 88.25 189 ALA A C 1
ATOM 1484 O O . ALA A 1 189 ? -13.143 3.237 -4.852 1.00 88.25 189 ALA A O 1
ATOM 1485 N N . CYS A 1 190 ? -13.466 2.403 -2.803 1.00 85.94 190 CYS A N 1
ATOM 1486 C CA . CYS A 1 190 ? -12.687 1.186 -3.048 1.00 85.94 190 CYS A CA 1
ATOM 1487 C C . CYS A 1 190 ? -13.515 -0.085 -3.259 1.00 85.94 190 CYS A C 1
ATOM 1489 O O . CYS A 1 190 ? -12.965 -1.071 -3.752 1.00 85.94 190 CYS A O 1
ATOM 1491 N N . CYS A 1 191 ? -14.791 -0.099 -2.881 1.00 87.44 191 CYS A N 1
ATOM 1492 C CA . CYS A 1 191 ? -15.612 -1.310 -2.868 1.00 87.44 191 CYS A CA 1
ATOM 1493 C C . CYS A 1 191 ? -16.919 -1.143 -3.649 1.00 87.44 191 CYS A C 1
ATOM 1495 O O . CYS A 1 191 ? -17.214 -1.996 -4.479 1.00 87.44 191 CYS A O 1
ATOM 1497 N N . LEU A 1 192 ? -17.669 -0.057 -3.434 1.00 85.38 192 LEU A N 1
ATOM 1498 C CA . LEU A 1 192 ? -19.068 0.046 -3.880 1.00 85.38 192 LEU A CA 1
ATOM 1499 C C . LEU A 1 192 ? -19.258 -0.074 -5.403 1.00 85.38 192 LEU A C 1
ATOM 1501 O O . LEU A 1 192 ? -20.163 -0.765 -5.859 1.00 85.38 192 LEU A O 1
ATOM 1505 N N . ALA A 1 193 ? -18.403 0.574 -6.195 1.00 80.06 193 ALA A N 1
ATOM 1506 C CA . ALA A 1 193 ? -18.503 0.555 -7.659 1.00 80.06 193 ALA A CA 1
ATOM 1507 C C . ALA A 1 193 ? -17.755 -0.621 -8.315 1.00 80.06 193 ALA A C 1
ATOM 1509 O O . ALA A 1 193 ? -17.734 -0.742 -9.541 1.00 80.06 193 ALA A O 1
ATOM 1510 N N . ARG A 1 194 ? -17.094 -1.476 -7.526 1.00 83.19 194 ARG A N 1
ATOM 1511 C CA . ARG A 1 194 ? -16.221 -2.525 -8.056 1.00 83.19 194 ARG A CA 1
ATOM 1512 C C . ARG A 1 194 ? -16.945 -3.857 -8.166 1.00 83.19 194 ARG A C 1
ATOM 1514 O O . ARG A 1 194 ? -17.700 -4.260 -7.289 1.00 83.19 194 ARG A O 1
ATOM 1521 N N . ARG A 1 195 ? -16.627 -4.608 -9.223 1.00 87.25 195 ARG A N 1
ATOM 1522 C CA . ARG A 1 195 ? -17.033 -6.016 -9.330 1.00 87.25 195 ARG A CA 1
ATOM 1523 C C . ARG A 1 195 ? -16.420 -6.806 -8.172 1.00 87.25 195 ARG A C 1
ATOM 1525 O O . ARG A 1 195 ? -15.257 -6.599 -7.838 1.00 87.25 195 ARG A O 1
ATOM 1532 N N . ARG A 1 196 ? -17.148 -7.784 -7.626 1.00 89.44 196 ARG A N 1
ATOM 1533 C CA . ARG A 1 196 ? -16.691 -8.631 -6.500 1.00 89.44 196 ARG A CA 1
ATOM 1534 C C . ARG A 1 196 ? -15.324 -9.287 -6.719 1.00 89.44 196 ARG A C 1
ATOM 1536 O O . ARG A 1 196 ? -14.546 -9.444 -5.782 1.00 89.44 196 ARG A O 1
ATOM 1543 N N . LEU A 1 197 ? -14.999 -9.628 -7.966 1.00 88.69 197 LEU A N 1
ATOM 1544 C CA . LEU A 1 197 ? -13.694 -10.188 -8.335 1.00 88.69 197 LEU A CA 1
ATOM 1545 C C . LEU A 1 197 ? -12.538 -9.183 -8.203 1.00 88.69 197 LEU A C 1
ATOM 1547 O O . LEU A 1 197 ? -11.412 -9.593 -7.945 1.00 88.69 197 LEU A O 1
ATOM 1551 N N . ALA A 1 198 ? -12.826 -7.886 -8.329 1.00 86.44 198 ALA A N 1
ATOM 1552 C CA . ALA A 1 198 ? -11.870 -6.784 -8.228 1.00 86.44 198 ALA A CA 1
ATOM 1553 C C . ALA A 1 198 ? -11.790 -6.171 -6.813 1.00 86.44 198 ALA A C 1
ATOM 1555 O O . ALA A 1 198 ? -10.886 -5.382 -6.514 1.00 86.44 198 ALA A O 1
ATOM 1556 N N . VAL A 1 199 ? -12.740 -6.500 -5.929 1.00 89.00 199 VAL A N 1
ATOM 1557 C CA . VAL A 1 199 ? -12.728 -6.057 -4.529 1.00 89.00 199 VAL A CA 1
ATOM 1558 C C . VAL A 1 199 ? -11.644 -6.814 -3.768 1.00 89.00 199 VAL A C 1
ATOM 1560 O O . VAL A 1 199 ? -11.574 -8.037 -3.804 1.00 89.00 199 VAL A O 1
ATOM 1563 N N . ARG A 1 200 ? -10.791 -6.102 -3.029 1.00 89.69 200 ARG A N 1
ATOM 1564 C CA . ARG A 1 200 ? -9.757 -6.729 -2.193 1.00 89.69 200 ARG A CA 1
ATOM 1565 C C . ARG A 1 200 ? -10.389 -7.227 -0.885 1.00 89.69 200 ARG A C 1
ATOM 1567 O O . ARG A 1 200 ? -10.743 -6.382 -0.063 1.00 89.69 200 ARG A O 1
ATOM 1574 N N . PRO A 1 201 ? -10.475 -8.549 -0.623 1.00 91.12 201 PRO A N 1
ATOM 1575 C CA . PRO A 1 201 ? -11.174 -9.045 0.564 1.00 91.12 201 PRO A CA 1
ATOM 1576 C C . PRO A 1 201 ? -10.531 -8.561 1.864 1.00 91.12 201 PRO A C 1
ATOM 1578 O O . PRO A 1 201 ? -11.233 -8.173 2.787 1.00 91.12 201 PRO A O 1
ATOM 1581 N N . ALA A 1 202 ? -9.196 -8.507 1.917 1.00 89.06 202 ALA A N 1
ATOM 1582 C CA . ALA A 1 202 ? -8.469 -7.996 3.079 1.00 89.06 202 ALA A CA 1
ATOM 1583 C C . ALA A 1 202 ? -8.862 -6.549 3.433 1.00 89.06 202 ALA A C 1
ATOM 1585 O O . ALA A 1 202 ? -9.060 -6.243 4.603 1.00 89.06 202 ALA A O 1
ATOM 1586 N N . LEU A 1 203 ? -9.053 -5.681 2.427 1.00 90.56 203 LEU A N 1
ATOM 1587 C CA . LEU A 1 203 ? -9.491 -4.302 2.652 1.00 90.56 203 LEU A CA 1
ATOM 1588 C C . LEU A 1 203 ? -10.914 -4.256 3.220 1.00 90.56 203 LEU A C 1
ATOM 1590 O O . LEU A 1 203 ? -11.157 -3.532 4.179 1.00 90.56 203 LEU A O 1
ATOM 1594 N N . LEU A 1 204 ? -11.842 -5.028 2.651 1.00 92.50 204 LEU A N 1
ATOM 1595 C CA . LEU A 1 204 ? -13.224 -5.061 3.129 1.00 92.50 204 LEU A CA 1
ATOM 1596 C C . LEU A 1 204 ? -13.318 -5.630 4.553 1.00 92.50 204 LEU A C 1
ATOM 1598 O O . LEU A 1 204 ? -14.001 -5.055 5.395 1.00 92.50 204 LEU A O 1
ATOM 1602 N N . GLY A 1 205 ? -12.576 -6.701 4.847 1.00 92.62 205 GLY A N 1
ATOM 1603 C CA . GLY A 1 205 ? -12.495 -7.270 6.194 1.00 92.62 205 GLY A CA 1
ATOM 1604 C C . GLY A 1 205 ? -11.944 -6.274 7.219 1.00 92.62 205 GLY A C 1
ATOM 1605 O O . GLY A 1 205 ? -12.504 -6.138 8.304 1.00 92.62 205 GLY A O 1
ATOM 1606 N N . ARG A 1 206 ? -10.904 -5.512 6.856 1.00 92.94 206 ARG A N 1
ATOM 1607 C CA . ARG A 1 206 ? -10.356 -4.424 7.683 1.00 92.94 206 ARG A CA 1
ATOM 1608 C C . ARG A 1 206 ? -11.387 -3.332 7.959 1.00 92.94 206 ARG A C 1
ATOM 1610 O O . ARG A 1 206 ? -11.545 -2.925 9.106 1.00 92.94 206 ARG A O 1
ATOM 1617 N N . LEU A 1 207 ? -12.073 -2.856 6.916 1.00 93.69 207 LEU A N 1
ATOM 1618 C CA . LEU A 1 207 ? -13.101 -1.820 7.034 1.00 93.69 207 LEU A CA 1
ATOM 1619 C C . LEU A 1 207 ? -14.250 -2.279 7.943 1.00 93.69 207 LEU A C 1
ATOM 1621 O O . LEU A 1 207 ? -14.663 -1.522 8.817 1.00 93.69 207 LEU A O 1
ATOM 1625 N N . ALA A 1 208 ? -14.713 -3.524 7.791 1.00 93.81 208 ALA A N 1
ATOM 1626 C CA . ALA A 1 208 ? -15.737 -4.112 8.653 1.00 93.81 208 ALA A CA 1
ATOM 1627 C C . ALA A 1 208 ? -15.273 -4.222 10.115 1.00 93.81 208 ALA A C 1
ATOM 1629 O O . ALA A 1 208 ? -15.997 -3.803 11.017 1.00 93.81 208 ALA A O 1
ATOM 1630 N N . GLY A 1 209 ? -14.047 -4.695 10.356 1.00 93.31 209 GLY A N 1
ATOM 1631 C CA . GLY A 1 209 ? -13.484 -4.781 11.706 1.00 93.31 209 GLY A CA 1
ATOM 1632 C C . GLY A 1 209 ? -13.342 -3.416 12.389 1.00 93.31 209 GLY A C 1
ATOM 1633 O O . GLY A 1 209 ? -13.652 -3.279 13.571 1.00 93.31 209 GLY A O 1
ATOM 1634 N N . GLU A 1 210 ? -12.929 -2.381 11.654 1.00 93.00 210 GLU A N 1
ATOM 1635 C CA . GLU A 1 210 ? -12.860 -1.020 12.197 1.00 93.00 210 GLU A CA 1
ATOM 1636 C C . GLU A 1 210 ? -14.254 -0.429 12.448 1.00 93.00 210 GLU A C 1
ATOM 1638 O O . GLU A 1 210 ? -14.491 0.155 13.506 1.00 93.00 210 GLU A O 1
ATOM 1643 N N . MET A 1 211 ? -15.202 -0.634 11.529 1.00 95.12 211 MET A N 1
ATOM 1644 C CA . MET A 1 211 ? -16.593 -0.220 11.720 1.00 95.12 211 MET A CA 1
ATOM 1645 C C . MET A 1 211 ? -17.196 -0.868 12.974 1.00 95.12 211 MET A C 1
ATOM 1647 O O . MET A 1 211 ? -17.837 -0.187 13.771 1.00 95.12 211 MET A O 1
ATOM 1651 N N . GLN A 1 212 ? -16.922 -2.154 13.211 1.00 95.44 212 GLN A N 1
ATOM 1652 C CA . GLN A 1 212 ? -17.342 -2.855 14.425 1.00 95.44 212 GLN A CA 1
ATOM 1653 C C . GLN A 1 212 ? -16.765 -2.217 15.699 1.00 95.44 212 GLN A C 1
ATOM 1655 O O . GLN A 1 212 ? -17.492 -2.056 16.681 1.00 95.44 212 GLN A O 1
ATOM 1660 N N . ARG A 1 213 ? -15.487 -1.810 15.691 1.00 92.69 213 ARG A N 1
ATOM 1661 C CA . ARG A 1 213 ? -14.877 -1.096 16.827 1.00 92.69 213 ARG A CA 1
ATOM 1662 C C . ARG A 1 213 ? -15.554 0.246 17.095 1.00 92.69 213 ARG A C 1
ATOM 1664 O O . ARG A 1 213 ? -15.859 0.548 18.248 1.00 92.69 213 ARG A O 1
ATOM 1671 N N . LEU A 1 214 ? -15.814 1.034 16.050 1.00 92.75 214 LEU A N 1
ATOM 1672 C CA . LEU A 1 214 ? -16.475 2.337 16.186 1.00 92.75 214 LEU A CA 1
ATOM 1673 C C . LEU A 1 214 ? -17.911 2.201 16.694 1.00 92.75 214 LEU A C 1
ATOM 1675 O O . LEU A 1 214 ? -18.296 2.922 17.613 1.00 92.75 214 LEU A O 1
ATOM 1679 N N . VAL A 1 215 ? -18.676 1.251 16.150 1.00 94.81 215 VAL A N 1
ATOM 1680 C CA . VAL A 1 215 ? -20.031 0.935 16.621 1.00 94.81 215 VAL A CA 1
ATOM 1681 C C . VAL A 1 215 ? -20.000 0.573 18.106 1.00 94.81 215 VAL A C 1
ATOM 1683 O O . VAL A 1 215 ? -20.719 1.193 18.885 1.00 94.81 215 VAL A O 1
ATOM 1686 N N . GLY A 1 216 ? -19.106 -0.326 18.530 1.00 94.31 216 GLY A N 1
ATOM 1687 C CA . GLY A 1 216 ? -18.974 -0.701 19.942 1.00 94.31 216 GLY A CA 1
ATOM 1688 C C . GLY A 1 216 ? -18.627 0.478 20.864 1.00 94.31 216 GLY A C 1
ATOM 1689 O O . GLY A 1 216 ? -19.174 0.590 21.964 1.00 94.31 216 GLY A O 1
ATOM 1690 N N . ALA A 1 217 ? -17.774 1.403 20.412 1.00 91.75 217 ALA A N 1
ATOM 1691 C CA . ALA A 1 217 ? -17.463 2.627 21.154 1.00 91.75 217 ALA A CA 1
ATOM 1692 C C . ALA A 1 217 ? -18.677 3.571 21.250 1.00 91.75 217 ALA A C 1
ATOM 1694 O O . ALA A 1 217 ? -18.973 4.102 22.320 1.00 91.75 217 ALA A O 1
ATOM 1695 N N . MET A 1 218 ? -19.433 3.742 20.162 1.00 93.44 218 MET A N 1
ATOM 1696 C CA . MET A 1 218 ? -20.663 4.543 20.157 1.00 93.44 218 MET A CA 1
ATOM 1697 C C . MET A 1 218 ? -21.760 3.925 21.041 1.00 93.44 218 MET A C 1
ATOM 1699 O O . MET A 1 218 ? -22.512 4.653 21.698 1.00 93.44 218 MET A O 1
ATOM 1703 N N . GLU A 1 219 ? -21.841 2.595 21.108 1.00 94.50 219 GLU A N 1
ATOM 1704 C CA . GLU A 1 219 ? -22.728 1.881 22.029 1.00 94.50 219 GLU A CA 1
ATOM 1705 C C . GLU A 1 219 ? -22.332 2.063 23.491 1.00 94.50 219 GLU A C 1
ATOM 1707 O O . GLU A 1 219 ? -23.216 2.178 24.341 1.00 94.50 219 GLU A O 1
ATOM 1712 N N . ALA A 1 220 ? -21.032 2.092 23.799 1.00 93.06 220 ALA A N 1
ATOM 1713 C CA . ALA A 1 220 ? -20.544 2.386 25.144 1.00 93.06 220 ALA A CA 1
ATOM 1714 C C . ALA A 1 220 ? -21.022 3.769 25.604 1.00 93.06 220 ALA A C 1
ATOM 1716 O O . ALA A 1 220 ? -21.678 3.854 26.635 1.00 93.06 220 ALA A O 1
ATOM 1717 N N . LEU A 1 221 ? -20.869 4.809 24.774 1.00 92.31 221 LEU A N 1
ATOM 1718 C CA . LEU A 1 221 ? -21.377 6.150 25.102 1.00 92.31 221 LEU A CA 1
ATOM 1719 C C . LEU A 1 221 ? -22.885 6.165 25.372 1.00 92.31 221 LEU A C 1
ATOM 1721 O O . LEU A 1 221 ? -23.344 6.831 26.297 1.00 92.31 221 LEU A O 1
ATOM 1725 N N . ARG A 1 222 ? -23.667 5.415 24.583 1.00 92.31 222 ARG A N 1
ATOM 1726 C CA . ARG A 1 222 ? -25.117 5.295 24.797 1.00 92.31 222 ARG A CA 1
ATOM 1727 C C . ARG A 1 222 ? -25.435 4.605 26.126 1.00 92.31 222 ARG A C 1
ATOM 1729 O O . ARG A 1 222 ? -26.350 5.033 26.824 1.00 92.31 222 ARG A O 1
ATOM 1736 N N . ARG A 1 223 ? -24.700 3.541 26.473 1.00 92.62 223 ARG A N 1
ATOM 1737 C CA . ARG A 1 223 ? -24.833 2.851 27.769 1.00 92.62 223 ARG A CA 1
ATOM 1738 C C . ARG A 1 223 ? -24.449 3.759 28.937 1.00 92.62 223 ARG A C 1
ATOM 1740 O O . ARG A 1 223 ? -25.119 3.714 29.961 1.00 92.62 223 ARG A O 1
ATOM 1747 N N . ASP A 1 224 ? -23.472 4.637 28.736 1.00 91.25 224 ASP A N 1
ATOM 1748 C CA . ASP A 1 224 ? -22.995 5.616 29.721 1.00 91.25 224 ASP A CA 1
ATOM 1749 C C . ASP A 1 224 ? -23.894 6.868 29.823 1.00 91.25 224 ASP A C 1
ATOM 1751 O O . ASP A 1 224 ? -23.505 7.880 30.409 1.00 91.25 224 ASP A O 1
ATOM 1755 N N . GLY A 1 225 ? -25.105 6.814 29.259 1.00 88.62 225 GLY A N 1
ATOM 1756 C CA . GLY A 1 225 ? -26.140 7.834 29.430 1.00 88.62 225 GLY A CA 1
ATOM 1757 C C . GLY A 1 225 ? -26.215 8.889 28.327 1.00 88.62 225 GLY A C 1
ATOM 1758 O O . GLY A 1 225 ? -27.051 9.792 28.418 1.00 88.62 225 GLY A O 1
ATOM 1759 N N . LEU A 1 226 ? -25.413 8.789 27.259 1.00 90.50 226 LEU A N 1
ATOM 1760 C CA . LEU A 1 226 ? -25.530 9.710 26.130 1.00 90.50 226 LEU A CA 1
ATOM 1761 C C . LEU A 1 226 ? -26.846 9.472 25.374 1.00 90.50 226 LEU A C 1
ATOM 1763 O O . LEU A 1 226 ? -26.991 8.510 24.617 1.00 90.50 226 LEU A O 1
ATOM 1767 N N . SER A 1 227 ? -27.784 10.405 25.530 1.00 87.00 227 SER A N 1
ATOM 1768 C CA . SER A 1 227 ? -29.057 10.419 24.809 1.00 87.00 227 SER A CA 1
ATOM 1769 C C . SER A 1 227 ? -29.102 11.603 23.844 1.00 87.00 227 SER A C 1
ATOM 1771 O O . SER A 1 227 ? -29.427 12.730 24.218 1.00 87.00 227 SER A O 1
ATOM 1773 N N . LEU A 1 228 ? -28.715 11.352 22.592 1.00 89.62 228 LEU A N 1
ATOM 1774 C CA . LEU A 1 228 ? -28.823 12.298 21.482 1.00 89.62 228 LEU A CA 1
ATOM 1775 C C . LEU A 1 228 ? -29.531 11.602 20.307 1.00 89.62 228 LEU A C 1
ATOM 1777 O O . LEU A 1 228 ? -29.050 10.547 19.884 1.00 89.62 228 LEU A O 1
ATOM 1781 N N . PRO A 1 229 ? -30.610 12.173 19.735 1.00 87.25 229 PRO A N 1
ATOM 1782 C CA . PRO A 1 229 ? -31.333 11.557 18.616 1.00 87.25 229 PRO A CA 1
ATOM 1783 C C . PRO A 1 229 ? -30.422 11.199 17.434 1.00 87.25 229 PRO A C 1
ATOM 1785 O O . PRO A 1 229 ? -30.386 10.049 17.007 1.00 87.25 229 PRO A O 1
ATOM 1788 N N . HIS A 1 230 ? -29.577 12.139 16.999 1.00 87.00 230 HIS A N 1
ATOM 1789 C CA . HIS A 1 230 ? -28.645 11.917 15.889 1.00 87.00 230 HIS A CA 1
ATOM 1790 C C . HIS A 1 230 ? -27.593 10.835 16.169 1.00 87.00 230 HIS A C 1
ATOM 1792 O O . HIS A 1 230 ? -27.146 10.158 15.244 1.00 87.00 230 HIS A O 1
ATOM 1798 N N . HIS A 1 231 ? -27.199 10.636 17.433 1.00 89.69 231 HIS A N 1
ATOM 1799 C CA . HIS A 1 231 ? -26.292 9.546 17.815 1.00 89.69 231 HIS A CA 1
ATOM 1800 C C . HIS A 1 231 ? -26.973 8.187 17.653 1.00 89.69 231 HIS A C 1
ATOM 1802 O O . HIS A 1 231 ? -26.383 7.262 17.099 1.00 89.69 231 HIS A O 1
ATOM 1808 N N . ALA A 1 232 ? -28.231 8.075 18.089 1.00 89.81 232 ALA A N 1
ATOM 1809 C CA . ALA A 1 232 ? -29.014 6.849 17.957 1.00 89.81 232 ALA A CA 1
ATOM 1810 C C . ALA A 1 232 ? -29.308 6.505 16.486 1.00 89.81 232 ALA A C 1
ATOM 1812 O O . ALA A 1 232 ? -29.157 5.349 16.087 1.00 89.81 232 ALA A O 1
ATOM 1813 N N . GLU A 1 233 ? -29.667 7.503 15.673 1.00 90.50 233 GLU A N 1
ATOM 1814 C CA . GLU A 1 233 ? -29.861 7.355 14.224 1.00 90.50 233 GLU A CA 1
ATOM 1815 C C . GLU A 1 233 ? -28.575 6.901 13.528 1.00 90.50 233 GLU A C 1
ATOM 1817 O O . GLU A 1 233 ? -28.585 5.911 12.793 1.00 90.50 233 GLU A O 1
ATOM 1822 N N . SER A 1 234 ? -27.454 7.574 13.818 1.00 90.38 234 SER A N 1
ATOM 1823 C CA . SER A 1 234 ? -26.140 7.212 13.277 1.00 90.38 234 SER A CA 1
ATOM 1824 C C . SER A 1 234 ? -25.792 5.772 13.637 1.00 90.38 234 SER A C 1
ATOM 1826 O O . SER A 1 234 ? -25.451 4.981 12.765 1.00 90.38 234 SER A O 1
ATOM 1828 N N . LEU A 1 235 ? -25.956 5.387 14.902 1.00 93.62 235 LEU A N 1
ATOM 1829 C CA . LEU A 1 235 ? -25.668 4.034 15.364 1.00 93.62 235 LEU A CA 1
ATOM 1830 C C . LEU A 1 235 ? -26.527 2.969 14.657 1.00 93.62 235 LEU A C 1
ATOM 1832 O O . LEU A 1 235 ? -26.019 1.909 14.294 1.00 93.62 235 LEU A O 1
ATOM 1836 N N . SER A 1 236 ? -27.815 3.242 14.430 1.00 93.50 236 SER A N 1
ATOM 1837 C CA . SER A 1 236 ? -28.700 2.336 13.685 1.00 93.50 236 SER A CA 1
ATOM 1838 C C . SER A 1 236 ? -28.255 2.176 12.226 1.00 93.50 236 SER A C 1
ATOM 1840 O O . SER A 1 236 ? -28.166 1.051 11.726 1.00 93.50 236 SER A O 1
ATOM 1842 N N . ALA A 1 237 ? -27.906 3.281 11.561 1.00 94.75 237 ALA A N 1
ATOM 1843 C CA . ALA A 1 237 ? -27.395 3.255 10.195 1.00 94.75 237 ALA A CA 1
ATOM 1844 C C . ALA A 1 237 ? -26.064 2.489 10.093 1.00 94.75 237 ALA A C 1
ATOM 1846 O O . ALA A 1 237 ? -25.897 1.669 9.188 1.00 94.75 237 ALA A O 1
ATOM 1847 N N . LEU A 1 238 ? -25.144 2.702 11.040 1.00 95.44 238 LEU A N 1
ATOM 1848 C CA . LEU A 1 238 ? -23.851 2.015 11.074 1.00 95.44 238 LEU A CA 1
ATOM 1849 C C . LEU A 1 238 ? -23.998 0.511 11.338 1.00 95.44 238 LEU A C 1
ATOM 1851 O O . LEU A 1 238 ? -23.295 -0.275 10.709 1.00 95.44 238 LEU A O 1
ATOM 1855 N N . HIS A 1 239 ? -24.943 0.086 12.182 1.00 96.25 239 HIS A N 1
ATOM 1856 C CA . HIS A 1 239 ? -25.255 -1.338 12.355 1.00 96.25 239 HIS A CA 1
ATOM 1857 C C . HIS A 1 239 ? -25.711 -1.999 11.058 1.00 96.25 239 HIS A C 1
ATOM 1859 O O . HIS A 1 239 ? -25.230 -3.081 10.716 1.00 96.25 239 HIS A O 1
ATOM 1865 N N . LYS A 1 240 ? -26.624 -1.346 10.332 1.00 95.94 240 LYS A N 1
ATOM 1866 C CA . LYS A 1 240 ? -27.100 -1.850 9.042 1.00 95.94 240 LYS A CA 1
ATOM 1867 C C . LYS A 1 240 ? -25.942 -1.972 8.050 1.00 95.94 240 LYS A C 1
ATOM 1869 O O . LYS A 1 240 ? -25.739 -3.041 7.489 1.00 95.94 240 LYS A O 1
ATOM 1874 N N . GLN A 1 241 ? -25.139 -0.916 7.915 1.00 95.12 241 GLN A N 1
ATOM 1875 C CA . GLN A 1 241 ? -23.964 -0.920 7.037 1.00 95.12 241 GLN A CA 1
ATOM 1876 C C . GLN A 1 241 ? -22.959 -2.016 7.409 1.00 95.12 241 GLN A C 1
ATOM 1878 O O . GLN A 1 241 ? -22.466 -2.720 6.535 1.00 95.12 241 GLN A O 1
ATOM 1883 N N . LEU A 1 242 ? -22.682 -2.216 8.700 1.00 95.69 242 LEU A N 1
ATOM 1884 C CA . LEU A 1 242 ? -21.780 -3.271 9.162 1.00 95.69 242 LEU A CA 1
ATOM 1885 C C . LEU A 1 242 ? -22.293 -4.674 8.796 1.00 95.69 242 LEU A C 1
ATOM 1887 O O . LEU A 1 242 ? -21.506 -5.526 8.380 1.00 95.69 242 LEU A O 1
ATOM 1891 N N . ALA A 1 243 ? -23.597 -4.921 8.933 1.00 95.69 243 ALA A N 1
ATOM 1892 C CA . ALA A 1 243 ? -24.206 -6.184 8.521 1.00 95.69 243 ALA A CA 1
ATOM 1893 C C . ALA A 1 243 ? -24.079 -6.400 7.003 1.00 95.69 243 ALA A C 1
ATOM 1895 O O . ALA A 1 243 ? -23.630 -7.467 6.573 1.00 95.69 243 ALA A O 1
ATOM 1896 N N . ASP A 1 244 ? -24.375 -5.365 6.212 1.00 94.50 244 ASP A N 1
ATOM 1897 C CA . ASP A 1 244 ? -24.235 -5.386 4.753 1.00 94.50 244 ASP A CA 1
ATOM 1898 C C . ASP A 1 244 ? -22.777 -5.677 4.342 1.00 94.50 244 ASP A C 1
ATOM 1900 O O . ASP A 1 244 ? -22.521 -6.490 3.451 1.00 94.50 244 ASP A O 1
ATOM 1904 N N . TRP A 1 245 ? -21.793 -5.086 5.030 1.00 94.94 245 TRP A N 1
ATOM 1905 C CA . TRP A 1 245 ? -20.367 -5.298 4.748 1.00 94.94 245 TRP A CA 1
ATOM 1906 C C . TRP A 1 245 ? -19.897 -6.714 5.084 1.00 94.94 245 TRP A C 1
ATOM 1908 O O . TRP A 1 245 ? -19.113 -7.287 4.324 1.00 94.94 245 TRP A O 1
ATOM 1918 N N . HIS A 1 246 ? -20.375 -7.308 6.180 1.00 94.81 246 HIS A N 1
ATOM 1919 C CA . HIS A 1 246 ? -20.082 -8.708 6.503 1.00 94.81 246 HIS A CA 1
ATOM 1920 C C . HIS A 1 246 ? -20.667 -9.669 5.465 1.00 94.81 246 HIS A C 1
ATOM 1922 O O . HIS A 1 246 ? -19.998 -10.622 5.053 1.00 94.81 246 HIS A O 1
ATOM 1928 N N . GLN A 1 247 ? -21.893 -9.406 5.011 1.00 94.31 247 GLN A N 1
ATOM 1929 C CA . GLN A 1 247 ? -22.515 -10.187 3.949 1.00 94.31 247 GLN A CA 1
ATOM 1930 C C . GLN A 1 247 ? -21.729 -10.060 2.637 1.00 94.31 247 GLN A C 1
ATOM 1932 O O . GLN A 1 247 ? -21.388 -11.077 2.025 1.00 94.31 247 GLN A O 1
ATOM 1937 N N . GLU A 1 248 ? -21.391 -8.836 2.228 1.00 93.00 248 GLU A N 1
ATOM 1938 C CA . GLU A 1 248 ? -20.612 -8.587 1.012 1.00 93.00 248 GLU A CA 1
ATOM 1939 C C . GLU A 1 248 ? -19.222 -9.230 1.099 1.00 93.00 248 GLU A C 1
ATOM 1941 O O . GLU A 1 248 ? -18.764 -9.829 0.129 1.00 93.00 248 GLU A O 1
ATOM 1946 N N . TYR A 1 249 ? -18.571 -9.214 2.267 1.00 93.56 249 TYR A N 1
ATOM 1947 C CA . TYR A 1 249 ? -17.297 -9.908 2.477 1.00 93.56 249 TYR A CA 1
ATOM 1948 C C . TYR A 1 249 ? -17.402 -11.405 2.165 1.00 93.56 249 TYR A C 1
ATOM 1950 O O . TYR A 1 249 ? -16.575 -11.943 1.421 1.00 93.56 249 TYR A O 1
ATOM 1958 N N . GLY A 1 250 ? -18.443 -12.075 2.669 1.00 92.62 250 GLY A N 1
ATOM 1959 C CA . GLY A 1 250 ? -18.702 -13.483 2.360 1.00 92.62 250 GLY A CA 1
ATOM 1960 C C . GLY A 1 250 ? -18.904 -13.726 0.861 1.00 92.62 250 GLY A C 1
ATOM 1961 O O . GLY A 1 250 ? -18.311 -14.645 0.291 1.00 92.62 250 GLY A O 1
ATOM 1962 N N . GLN A 1 251 ? -19.675 -12.859 0.203 1.00 93.25 251 GLN A N 1
ATOM 1963 C CA . GLN A 1 251 ? -19.959 -12.957 -1.232 1.00 93.25 251 GLN A CA 1
ATOM 1964 C C . GLN A 1 251 ? -18.719 -12.705 -2.097 1.00 93.25 251 GLN A C 1
ATOM 1966 O O . GLN A 1 251 ? -18.504 -13.413 -3.081 1.00 93.25 251 GLN A O 1
ATOM 1971 N N . VAL A 1 252 ? -17.869 -11.750 -1.719 1.00 92.88 252 VAL A N 1
ATOM 1972 C CA . VAL A 1 252 ? -16.584 -11.478 -2.376 1.00 92.88 252 VAL A CA 1
ATOM 1973 C C . VAL A 1 252 ? -15.662 -12.692 -2.269 1.00 92.88 252 VAL A C 1
ATOM 1975 O O . VAL A 1 252 ? -15.111 -13.135 -3.278 1.00 92.88 252 VAL A O 1
ATOM 1978 N N . ILE A 1 253 ? -15.522 -13.274 -1.074 1.00 92.69 253 ILE A N 1
ATOM 1979 C CA . ILE A 1 253 ? -14.703 -14.478 -0.869 1.00 92.69 253 ILE A CA 1
ATOM 1980 C C . ILE A 1 253 ? -15.228 -15.641 -1.716 1.00 92.69 253 ILE A C 1
ATOM 1982 O O . ILE A 1 253 ? -14.444 -16.317 -2.386 1.00 92.69 253 ILE A O 1
ATOM 1986 N N . GLN A 1 254 ? -16.542 -15.869 -1.725 1.00 92.75 254 GLN A N 1
ATOM 1987 C CA . GLN A 1 254 ? -17.155 -16.941 -2.507 1.00 92.75 254 GLN A CA 1
ATOM 1988 C C . GLN A 1 254 ? -16.964 -16.736 -4.016 1.00 92.75 254 GLN A C 1
ATOM 1990 O O . GLN A 1 254 ? -16.568 -17.672 -4.715 1.00 92.75 254 GLN A O 1
ATOM 1995 N N . ALA A 1 255 ? -17.183 -15.519 -4.517 1.00 90.75 255 ALA A N 1
ATOM 1996 C CA . ALA A 1 255 ? -16.982 -15.180 -5.924 1.00 90.75 255 ALA A CA 1
ATOM 1997 C C . ALA A 1 255 ? -15.524 -15.409 -6.353 1.00 90.75 255 ALA A C 1
ATOM 1999 O O . ALA A 1 255 ? -15.263 -16.003 -7.393 1.00 90.75 255 ALA A O 1
ATOM 2000 N N . GLN A 1 256 ? -14.556 -15.010 -5.526 1.00 90.00 256 GLN A N 1
ATOM 2001 C CA . GLN A 1 256 ? -13.138 -15.187 -5.852 1.00 90.00 256 GLN A CA 1
ATOM 2002 C C . GLN A 1 256 ? -12.657 -16.634 -5.754 1.00 90.00 256 GLN A C 1
ATOM 2004 O O . GLN A 1 256 ? -11.726 -17.003 -6.467 1.00 90.00 256 GLN A O 1
ATOM 2009 N N . ARG A 1 257 ? -13.258 -17.449 -4.880 1.00 89.38 257 ARG A N 1
ATOM 2010 C CA . ARG A 1 257 ? -12.959 -18.887 -4.781 1.00 89.38 257 ARG A CA 1
ATOM 2011 C C . ARG A 1 257 ? -13.512 -19.686 -5.957 1.00 89.38 257 ARG A C 1
ATOM 2013 O O . ARG A 1 257 ? -12.923 -20.697 -6.314 1.00 89.38 257 ARG A O 1
ATOM 2020 N N . SER A 1 258 ? -14.641 -19.255 -6.514 1.00 90.81 258 SER A N 1
ATOM 2021 C CA . SER A 1 258 ? -15.316 -19.936 -7.627 1.00 90.81 258 SER A CA 1
ATOM 2022 C C . SER A 1 258 ? -14.849 -19.469 -9.009 1.00 90.81 258 SER A C 1
ATOM 2024 O O . SER A 1 258 ? -15.039 -20.192 -9.981 1.00 90.81 258 SER A O 1
ATOM 2026 N N . ALA A 1 259 ? -14.225 -18.293 -9.108 1.00 88.38 259 ALA A N 1
ATOM 2027 C CA . ALA A 1 259 ? -13.722 -17.754 -10.367 1.00 88.38 259 ALA A CA 1
ATOM 2028 C C . ALA A 1 259 ? -12.406 -18.401 -10.822 1.00 88.38 259 ALA A C 1
ATOM 2030 O O . ALA A 1 259 ? -11.523 -18.700 -10.012 1.00 88.38 259 ALA A O 1
ATOM 2031 N N . SER A 1 260 ? -12.243 -18.539 -12.140 1.00 87.94 260 SER A N 1
ATOM 2032 C CA . SER A 1 260 ? -10.984 -18.988 -12.732 1.00 87.94 260 SER A CA 1
ATOM 2033 C C . SER A 1 260 ? -9.880 -17.932 -12.569 1.00 87.94 260 SER A C 1
ATOM 2035 O O . SER A 1 260 ? -10.141 -16.746 -12.356 1.00 87.94 260 SER A O 1
ATOM 2037 N N . LEU A 1 261 ? -8.613 -18.343 -12.695 1.00 79.12 261 LEU A N 1
ATOM 2038 C CA . LEU A 1 261 ? -7.485 -17.403 -12.67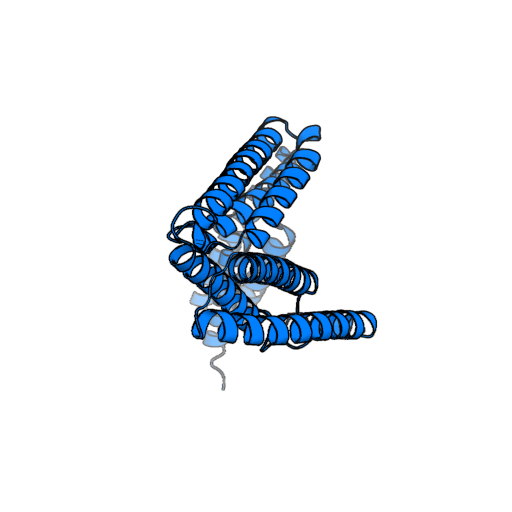7 1.00 79.12 261 LEU A CA 1
ATOM 2039 C C . LEU A 1 261 ? -7.574 -16.363 -13.808 1.00 79.12 261 LEU A C 1
ATOM 2041 O O . LEU A 1 261 ? -7.225 -15.205 -13.585 1.00 79.12 261 LEU A O 1
ATOM 2045 N N . ALA A 1 262 ? -8.084 -16.753 -14.981 1.00 82.94 262 ALA A N 1
ATOM 2046 C CA . ALA A 1 262 ? -8.275 -15.853 -16.117 1.00 82.94 262 ALA A CA 1
ATOM 2047 C C . ALA A 1 262 ? -9.306 -14.756 -15.800 1.00 82.94 262 ALA A C 1
ATOM 2049 O O . ALA A 1 262 ? -9.021 -13.574 -15.990 1.00 82.94 262 ALA A O 1
ATOM 2050 N N . ASP A 1 263 ? -10.448 -15.127 -15.213 1.00 83.50 263 ASP A N 1
ATOM 2051 C CA . ASP A 1 263 ? -11.498 -14.174 -14.823 1.00 83.50 263 ASP A CA 1
ATOM 2052 C C . ASP A 1 263 ? -11.016 -13.202 -13.743 1.00 83.50 263 ASP A C 1
ATOM 2054 O O . ASP A 1 263 ? -11.346 -12.014 -13.755 1.00 83.50 263 ASP A O 1
ATOM 2058 N N . ARG A 1 264 ? -10.196 -13.693 -12.806 1.00 77.38 264 ARG A N 1
ATOM 2059 C CA . ARG A 1 264 ? -9.597 -12.861 -11.755 1.00 77.38 264 ARG A CA 1
ATOM 2060 C C . ARG A 1 264 ? -8.580 -11.879 -12.325 1.00 77.38 264 ARG A C 1
ATOM 2062 O O . ARG A 1 264 ? -8.549 -10.736 -11.881 1.00 77.38 264 ARG A O 1
ATOM 2069 N N . SER A 1 265 ? -7.784 -12.303 -13.307 1.00 78.12 265 SER A N 1
ATOM 2070 C CA . SER A 1 265 ? -6.841 -11.424 -14.002 1.00 78.12 265 SER A CA 1
ATOM 2071 C C . SER A 1 265 ? -7.575 -10.334 -14.782 1.00 78.12 265 SER A C 1
ATOM 2073 O O . SER A 1 265 ? -7.254 -9.159 -14.633 1.00 78.12 265 SER A O 1
ATOM 2075 N N . ALA A 1 266 ? -8.605 -10.705 -15.549 1.00 80.06 266 ALA A N 1
ATOM 2076 C CA . ALA A 1 266 ? -9.403 -9.765 -16.335 1.00 80.06 266 ALA A CA 1
ATOM 2077 C C . ALA A 1 266 ? -10.139 -8.734 -15.460 1.00 80.06 266 ALA A C 1
ATOM 2079 O O . ALA A 1 266 ? -10.272 -7.572 -15.836 1.00 80.06 266 ALA A O 1
ATOM 2080 N N . ALA A 1 267 ? -10.588 -9.134 -14.266 1.00 77.56 267 ALA A N 1
ATOM 2081 C CA . ALA A 1 267 ? -11.250 -8.233 -13.326 1.00 77.56 267 ALA A CA 1
ATOM 2082 C C . ALA A 1 267 ? -10.314 -7.192 -12.685 1.00 77.56 267 ALA A C 1
ATOM 2084 O O . ALA A 1 267 ? -10.806 -6.212 -12.137 1.00 77.56 267 ALA A O 1
ATOM 2085 N N . LEU A 1 268 ? -8.993 -7.394 -12.709 1.00 69.50 268 LEU A N 1
ATOM 2086 C CA . LEU A 1 268 ? -8.023 -6.426 -12.179 1.00 69.50 268 LEU A CA 1
ATOM 2087 C C . LEU A 1 268 ? -7.633 -5.355 -13.205 1.00 69.50 268 LEU A C 1
ATOM 2089 O O . LEU A 1 268 ? -7.114 -4.311 -12.817 1.00 69.50 268 LEU A O 1
ATOM 2093 N N . THR A 1 269 ? -7.871 -5.624 -14.489 1.00 64.38 269 THR A N 1
ATOM 2094 C CA . THR A 1 269 ? -7.539 -4.744 -15.620 1.00 64.38 269 THR A CA 1
ATOM 2095 C C . THR A 1 269 ? -8.726 -3.920 -16.131 1.00 64.38 269 THR A C 1
ATOM 2097 O O . THR A 1 269 ? -8.536 -3.107 -17.030 1.00 64.38 269 THR A O 1
ATOM 2100 N N . ALA A 1 270 ? -9.930 -4.146 -15.592 1.00 50.56 270 ALA A N 1
ATOM 2101 C CA . ALA A 1 270 ? -11.182 -3.476 -15.957 1.00 50.56 270 ALA A CA 1
ATOM 2102 C C . ALA A 1 270 ? -11.646 -2.515 -14.855 1.00 50.56 270 ALA A C 1
ATOM 2104 O O . ALA A 1 270 ? -12.208 -1.457 -15.210 1.00 50.56 270 ALA A O 1
#

pLDDT: mean 90.99, std 6.48, range [46.53, 97.69]

Sequence (270 aa):
MVDIDAELHERLLACEEQYTLHFAEQVRLTRDPQMLRSLIAEVQTVAQAAGQRGYAAVVQLAQRQAQHYEHELQLVEAALHEAGPKGQAIARMTRRASLLMHCYTRHFSGQPRPTRDVGLLSEMVQALRGLHQQLAPLGQKQADIALSFAQRWEQELQHIEQSRAQGEQRAQAASLAGAANTLLQTYSACCLARRRLAVRPALLGRLAGEMQRLVGAMEALRRDGLSLPHHAESLSALHKQLADWHQEYGQVIQAQRSASLADRSAALTA

Secondary structure (DSSP, 8-state):
---HHHHHHHHHHHHHHHHHHHHTT--GGGS-HHHHHHHHHHHHHHHHHHHHHT-HHHHHHHHHHHHHHHHHHHHHHHHHHHHHHHHHHHHHHHHHHHHHHHHHHHHHTTS-GGGS-HHHHHHHHHHHHHHHHHHTTT-HHHHHHHHHHHHHHHHHHHHHHHHHHSS-HHHHHHHHHHHHHHHHHHHIIIIITS-TTTS-HHHHHHHHHHHHHHHHHHHHHHHTT---HHHHHHHHHHHHHHHHHHHHHHHHHHHHHHS-HHHHHHHH--